Protein AF-A0A2T5HZ32-F1 (afdb_monomer_lite)

Structure (mmCIF, N/CA/C/O backbone):
data_AF-A0A2T5HZ32-F1
#
_entry.id   AF-A0A2T5HZ32-F1
#
loop_
_atom_site.group_PDB
_atom_site.id
_atom_site.type_symbol
_atom_site.label_atom_id
_atom_site.label_alt_id
_atom_site.label_comp_id
_atom_site.label_asym_id
_atom_site.label_entity_id
_atom_site.label_seq_id
_atom_site.pdbx_PDB_ins_code
_atom_site.Cartn_x
_atom_site.Cartn_y
_atom_site.Cartn_z
_atom_site.occupancy
_atom_site.B_iso_or_equiv
_atom_site.auth_seq_id
_atom_site.auth_comp_id
_atom_site.auth_asym_id
_atom_site.auth_atom_id
_atom_site.pdbx_PDB_model_num
ATOM 1 N N . MET A 1 1 ? 29.922 -29.332 -27.534 1.00 44.50 1 MET A N 1
ATOM 2 C CA . MET A 1 1 ? 30.339 -27.928 -27.744 1.00 44.50 1 MET A CA 1
ATOM 3 C C . MET A 1 1 ? 29.085 -27.109 -28.000 1.00 44.50 1 MET A C 1
ATOM 5 O O . MET A 1 1 ? 28.614 -27.075 -29.126 1.00 44.50 1 MET A O 1
ATOM 9 N N . SER A 1 2 ? 28.480 -26.547 -26.949 1.00 48.94 2 SER A N 1
ATOM 10 C CA . SER A 1 2 ? 27.331 -25.649 -27.115 1.00 48.94 2 SER A CA 1
ATOM 11 C C . SER A 1 2 ? 27.861 -24.354 -27.716 1.00 48.94 2 SER A C 1
ATOM 13 O O . SER A 1 2 ? 28.676 -23.680 -27.082 1.00 48.94 2 SER A O 1
ATOM 15 N N . SER A 1 3 ? 27.481 -24.049 -28.958 1.00 50.97 3 SER A N 1
ATOM 16 C CA . SER A 1 3 ? 27.836 -22.780 -29.589 1.00 50.97 3 SER A CA 1
ATOM 17 C C . SER A 1 3 ? 27.349 -21.634 -28.695 1.00 50.97 3 SER A C 1
ATOM 19 O O . SER A 1 3 ? 26.346 -21.766 -27.988 1.00 50.97 3 SER A O 1
ATOM 21 N N . LYS A 1 4 ? 28.090 -20.519 -28.672 1.00 57.81 4 LYS A N 1
ATOM 22 C CA . LYS A 1 4 ? 27.622 -19.246 -28.107 1.00 57.81 4 LYS A CA 1
ATOM 23 C C . LYS A 1 4 ? 26.400 -18.815 -28.925 1.00 57.81 4 LYS A C 1
ATOM 25 O O . LYS A 1 4 ? 26.544 -18.062 -29.880 1.00 57.81 4 LYS A O 1
ATOM 30 N N . ALA A 1 5 ? 25.238 -19.371 -28.602 1.00 58.28 5 ALA A N 1
ATOM 31 C CA . ALA A 1 5 ? 23.965 -19.013 -29.193 1.00 58.28 5 ALA A CA 1
ATOM 32 C C . ALA A 1 5 ? 23.774 -17.498 -29.069 1.00 58.28 5 ALA A C 1
ATOM 34 O O . ALA A 1 5 ? 24.130 -16.914 -28.039 1.00 58.28 5 ALA A O 1
ATOM 35 N N . ASP A 1 6 ? 23.269 -16.892 -30.143 1.00 64.19 6 ASP A N 1
ATOM 36 C CA . ASP A 1 6 ? 22.935 -15.478 -30.281 1.00 64.19 6 ASP A CA 1
ATOM 37 C C . ASP A 1 6 ? 22.463 -14.859 -28.965 1.00 64.19 6 ASP A C 1
ATOM 39 O O . ASP A 1 6 ? 21.340 -15.070 -28.501 1.00 64.19 6 ASP A O 1
ATOM 43 N N . ARG A 1 7 ? 23.339 -14.071 -28.338 1.00 69.75 7 ARG A N 1
ATOM 44 C CA . ARG A 1 7 ? 22.976 -13.304 -27.151 1.00 69.75 7 ARG A CA 1
ATOM 45 C C . ARG A 1 7 ? 22.167 -12.101 -27.629 1.00 69.75 7 ARG A C 1
ATOM 47 O O . ARG A 1 7 ? 22.730 -11.037 -27.883 1.00 69.75 7 ARG A O 1
ATOM 54 N N . LYS A 1 8 ? 20.855 -12.293 -27.797 1.00 79.12 8 LYS A N 1
ATOM 55 C CA . LYS A 1 8 ? 19.909 -11.227 -28.147 1.00 79.12 8 LYS A CA 1
ATOM 56 C C . LYS A 1 8 ? 20.102 -10.059 -27.173 1.00 79.12 8 LYS A C 1
ATOM 58 O O . LYS A 1 8 ? 20.004 -10.242 -25.960 1.00 79.12 8 LYS A O 1
ATOM 63 N N . ARG A 1 9 ? 20.415 -8.867 -27.694 1.00 83.25 9 ARG A N 1
ATOM 64 C CA . ARG A 1 9 ? 20.428 -7.636 -26.891 1.00 83.25 9 ARG A CA 1
ATOM 65 C C . ARG A 1 9 ? 18.979 -7.258 -26.616 1.00 83.25 9 ARG A C 1
ATOM 67 O O . ARG A 1 9 ? 18.264 -6.904 -27.545 1.00 83.25 9 ARG A O 1
ATOM 74 N N . ILE A 1 10 ? 18.568 -7.390 -25.364 1.00 86.69 10 ILE A N 1
ATOM 75 C CA . ILE A 1 10 ? 17.258 -6.955 -24.881 1.00 86.69 10 ILE A CA 1
ATOM 76 C C . ILE A 1 10 ? 17.394 -5.475 -24.504 1.00 86.69 10 ILE A C 1
ATOM 78 O O . ILE A 1 10 ? 18.400 -5.086 -23.903 1.00 86.69 10 ILE A O 1
ATOM 82 N N . SER A 1 11 ? 16.443 -4.643 -24.921 1.00 91.69 11 SER A N 1
ATOM 83 C CA . SER A 1 11 ? 16.376 -3.244 -24.486 1.00 91.69 11 SER A CA 1
ATOM 84 C C . SER A 1 11 ? 15.893 -3.138 -23.033 1.00 91.6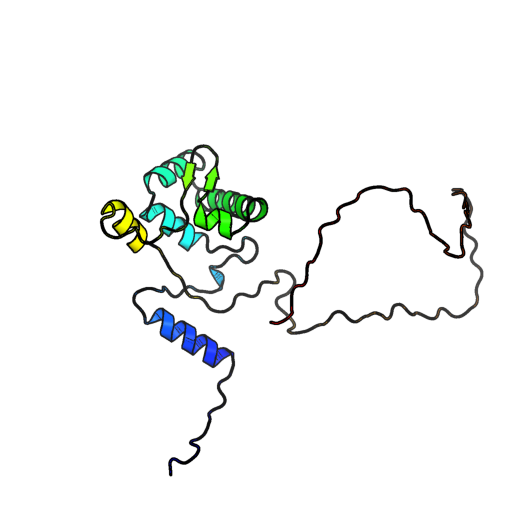9 11 SER A C 1
ATOM 86 O O . SER A 1 11 ? 15.238 -4.046 -22.534 1.00 91.69 11 SER A O 1
ATOM 88 N N . GLU A 1 12 ? 16.189 -2.029 -22.346 1.00 89.94 12 GLU A N 1
ATOM 89 C CA . GLU A 1 12 ? 15.725 -1.821 -20.960 1.00 89.94 12 GLU A CA 1
ATOM 90 C C . GLU A 1 12 ? 14.196 -1.920 -20.852 1.00 89.94 12 GLU A C 1
ATOM 92 O O . GLU A 1 12 ? 13.686 -2.544 -19.932 1.00 89.94 12 GLU A O 1
ATOM 97 N N . ALA A 1 13 ? 13.477 -1.381 -21.843 1.00 88.69 13 ALA A N 1
ATOM 98 C CA . ALA A 1 13 ? 12.019 -1.437 -21.893 1.00 88.69 13 ALA A CA 1
ATOM 99 C C . ALA A 1 13 ? 11.501 -2.877 -22.035 1.00 88.69 13 ALA A C 1
ATOM 101 O O . ALA A 1 13 ? 10.650 -3.303 -21.267 1.00 88.69 13 ALA A O 1
ATOM 102 N N . GLU A 1 14 ? 12.064 -3.667 -22.956 1.00 90.50 14 GLU A N 1
ATOM 103 C CA . GLU A 1 14 ? 11.677 -5.080 -23.102 1.00 90.50 14 GLU A CA 1
ATOM 104 C C . GLU A 1 14 ? 12.031 -5.910 -21.859 1.00 90.50 14 GLU A C 1
ATOM 106 O O . GLU A 1 14 ? 11.345 -6.882 -21.538 1.00 90.50 14 GLU A O 1
ATOM 111 N N . PHE A 1 15 ? 13.119 -5.558 -21.169 1.00 90.88 15 PHE A N 1
ATOM 112 C CA . PHE A 1 15 ? 13.491 -6.196 -19.913 1.00 90.88 15 PHE A CA 1
ATOM 113 C C . PHE A 1 15 ? 12.481 -5.866 -18.808 1.00 90.88 15 PHE A C 1
ATOM 115 O O . PHE A 1 15 ? 12.005 -6.777 -18.130 1.00 90.88 15 PHE A O 1
ATOM 122 N N . GLU A 1 16 ? 12.121 -4.592 -18.662 1.00 92.50 16 GLU A N 1
ATOM 123 C CA . GLU A 1 16 ? 11.115 -4.122 -17.712 1.00 92.50 16 GLU A CA 1
ATOM 124 C C . GLU A 1 16 ? 9.755 -4.785 -17.959 1.00 92.50 16 GLU A C 1
ATOM 126 O O . GLU A 1 16 ? 9.186 -5.370 -17.036 1.00 92.50 16 GLU A O 1
ATOM 131 N N . ASP A 1 17 ? 9.291 -4.800 -19.211 1.00 91.62 17 ASP A N 1
ATOM 132 C CA . ASP A 1 17 ? 8.049 -5.464 -19.614 1.00 91.62 17 ASP A CA 1
ATOM 133 C C . ASP A 1 17 ? 8.074 -6.955 -19.256 1.00 91.62 17 ASP A C 1
ATOM 135 O O . ASP A 1 17 ? 7.101 -7.494 -18.723 1.00 91.62 17 ASP A O 1
ATOM 139 N N . GLY A 1 18 ? 9.207 -7.627 -19.489 1.00 92.75 18 GLY A N 1
ATOM 140 C CA . GLY A 1 18 ? 9.401 -9.027 -19.121 1.00 92.75 18 GLY A CA 1
ATOM 141 C C . GLY A 1 18 ? 9.300 -9.270 -17.612 1.00 92.75 18 GLY A C 1
ATOM 142 O O . GLY A 1 18 ? 8.673 -10.242 -17.186 1.00 92.75 18 GLY A O 1
ATOM 143 N N . VAL A 1 19 ? 9.873 -8.383 -16.792 1.00 92.88 19 VAL A N 1
ATOM 144 C CA . VAL A 1 19 ? 9.802 -8.468 -15.324 1.00 92.88 19 VAL A CA 1
ATOM 145 C C . VAL A 1 19 ? 8.385 -8.193 -14.825 1.00 92.88 19 VAL A C 1
ATOM 147 O O . VAL A 1 19 ? 7.869 -8.958 -14.007 1.00 92.88 19 VAL A O 1
ATOM 150 N N . VAL A 1 20 ? 7.734 -7.140 -15.326 1.00 93.62 20 VAL A N 1
ATOM 151 C CA . VAL A 1 20 ? 6.354 -6.796 -14.957 1.00 93.62 20 VAL A CA 1
ATOM 152 C C . VAL A 1 20 ? 5.411 -7.940 -15.323 1.00 93.62 20 VAL A C 1
ATOM 154 O O . VAL A 1 20 ? 4.623 -8.362 -14.478 1.00 93.62 20 VAL A O 1
ATOM 157 N N . ALA A 1 21 ? 5.535 -8.502 -16.529 1.00 92.88 21 ALA A N 1
ATOM 158 C CA . ALA A 1 21 ? 4.731 -9.638 -16.971 1.00 92.88 21 ALA A CA 1
ATOM 159 C C . ALA A 1 21 ? 4.971 -10.891 -16.114 1.00 92.88 21 ALA A C 1
ATOM 161 O O . ALA A 1 21 ? 4.016 -11.559 -15.716 1.00 92.88 21 ALA A O 1
ATOM 162 N N . ALA A 1 22 ? 6.229 -11.198 -15.777 1.00 93.69 22 ALA A N 1
ATOM 163 C CA . ALA A 1 22 ? 6.559 -12.340 -14.927 1.00 93.69 22 ALA A CA 1
ATOM 164 C C . ALA A 1 22 ? 5.974 -12.203 -13.509 1.00 93.69 22 ALA A C 1
ATOM 166 O O . ALA A 1 22 ? 5.437 -13.170 -12.968 1.00 93.69 22 ALA A O 1
ATOM 167 N N . LEU A 1 23 ? 6.038 -11.006 -12.914 1.00 94.62 23 LEU A N 1
ATOM 168 C CA . LEU A 1 23 ? 5.466 -10.742 -11.591 1.00 94.62 23 LEU A CA 1
ATOM 169 C C . LEU A 1 23 ? 3.935 -10.757 -11.622 1.00 94.62 23 LEU A C 1
ATOM 171 O O . LEU A 1 23 ? 3.320 -11.393 -10.765 1.00 94.62 23 LEU A O 1
ATOM 175 N N . ALA A 1 24 ? 3.323 -10.124 -12.623 1.00 93.31 24 ALA A N 1
ATOM 176 C CA . ALA A 1 24 ? 1.873 -10.091 -12.807 1.00 93.31 24 ALA A CA 1
ATOM 177 C C . ALA A 1 24 ? 1.265 -11.476 -13.095 1.00 93.31 24 ALA A C 1
ATOM 179 O O . ALA A 1 24 ? 0.100 -11.708 -12.786 1.00 93.31 24 ALA A O 1
ATOM 180 N N . GLY A 1 25 ? 2.047 -12.409 -13.650 1.00 92.75 25 GLY A N 1
ATOM 181 C CA . GLY A 1 25 ? 1.636 -13.803 -13.830 1.00 92.75 25 GLY A CA 1
ATOM 182 C C . GLY A 1 25 ? 1.577 -14.617 -12.530 1.00 92.75 25 GLY A C 1
ATOM 183 O O . GLY A 1 25 ? 1.037 -15.722 -12.522 1.00 92.75 25 GLY A O 1
ATOM 184 N N . SER A 1 26 ? 2.125 -14.100 -11.427 1.00 92.69 26 SER A N 1
ATOM 185 C CA . SER A 1 26 ? 2.058 -14.751 -10.117 1.00 92.69 26 SER A CA 1
ATOM 186 C C . SER A 1 26 ? 0.761 -14.389 -9.371 1.00 92.69 26 SER A C 1
ATOM 188 O O . SER A 1 26 ? 0.228 -13.297 -9.555 1.00 92.69 26 SER A O 1
ATOM 190 N N . PRO A 1 27 ? 0.265 -15.239 -8.454 1.00 90.00 27 PRO A N 1
ATOM 191 C CA . PRO A 1 27 ? -0.953 -14.948 -7.690 1.00 90.00 27 PRO A CA 1
ATOM 192 C C . PRO A 1 27 ? -0.783 -13.831 -6.642 1.00 90.00 27 PRO A C 1
ATOM 194 O O . PRO A 1 27 ? -1.759 -13.436 -6.007 1.00 90.00 27 PRO A O 1
ATOM 197 N N . PHE A 1 28 ? 0.443 -13.344 -6.420 1.00 87.88 28 PHE A N 1
ATOM 198 C CA . PHE A 1 28 ? 0.762 -12.412 -5.336 1.00 87.88 28 PHE A CA 1
ATOM 199 C C . PHE A 1 28 ? 0.745 -10.943 -5.762 1.00 87.88 28 PHE A C 1
ATOM 201 O O . PHE A 1 28 ? 0.410 -10.083 -4.945 1.00 87.88 28 PHE A O 1
ATOM 208 N N . TYR A 1 29 ? 1.108 -10.645 -7.012 1.00 93.25 29 TYR A N 1
ATOM 209 C CA . TYR A 1 29 ? 1.237 -9.275 -7.506 1.00 93.25 29 TYR A CA 1
ATOM 210 C C . TYR A 1 29 ? 0.086 -8.912 -8.434 1.00 93.25 29 TYR A C 1
ATOM 212 O O . TYR A 1 29 ? -0.317 -9.686 -9.296 1.00 93.25 29 TYR A O 1
ATOM 220 N N . ARG A 1 30 ? -0.417 -7.687 -8.292 1.00 91.69 30 ARG A N 1
ATOM 221 C CA . ARG A 1 30 ? -1.384 -7.099 -9.220 1.00 91.69 30 ARG A CA 1
ATOM 222 C C . ARG A 1 30 ? -0.704 -6.076 -10.101 1.00 91.69 30 ARG A C 1
ATOM 224 O O . ARG A 1 30 ? -0.066 -5.159 -9.591 1.00 91.69 30 ARG A O 1
ATOM 231 N N . GLN A 1 31 ? -0.883 -6.199 -11.408 1.00 93.19 31 GLN A N 1
ATOM 232 C CA . GLN A 1 31 ? -0.416 -5.172 -12.324 1.00 93.19 31 GLN A CA 1
ATOM 233 C C . GLN A 1 31 ? -1.254 -3.901 -12.159 1.00 93.19 31 GLN A C 1
ATOM 235 O O . GLN A 1 31 ? -2.487 -3.948 -12.116 1.00 93.19 31 GLN A O 1
ATOM 240 N N . ARG A 1 32 ? -0.576 -2.762 -12.054 1.00 92.69 32 ARG A N 1
ATOM 241 C CA . ARG A 1 32 ? -1.170 -1.433 -11.958 1.00 92.69 32 ARG A CA 1
ATOM 242 C C . ARG A 1 32 ? -0.586 -0.527 -13.044 1.00 92.69 32 ARG A C 1
ATOM 244 O O . ARG A 1 32 ? 0.598 -0.655 -13.359 1.00 92.69 32 ARG A O 1
ATOM 251 N N . PRO A 1 33 ? -1.401 0.374 -13.615 1.00 90.81 33 PRO A N 1
ATOM 252 C CA . PRO A 1 33 ? -0.910 1.396 -14.531 1.00 90.81 33 PRO A CA 1
ATOM 253 C C . PRO A 1 33 ? -0.017 2.392 -13.773 1.00 90.81 33 PRO A C 1
ATOM 255 O O . PRO A 1 33 ? -0.296 2.709 -12.614 1.00 90.81 33 PRO A O 1
ATOM 258 N N . ALA A 1 34 ? 1.049 2.884 -14.406 1.00 88.56 34 ALA A N 1
ATOM 259 C CA . ALA A 1 34 ? 1.992 3.820 -13.782 1.00 88.56 34 ALA A CA 1
ATOM 260 C C . ALA A 1 34 ? 1.326 5.148 -13.381 1.00 88.56 34 ALA A C 1
ATOM 262 O O . ALA A 1 34 ? 1.728 5.784 -12.411 1.00 88.56 34 ALA A O 1
ATOM 263 N N . GLU A 1 35 ? 0.264 5.537 -14.085 1.00 88.25 35 GLU A N 1
ATOM 264 C CA . GLU A 1 35 ? -0.526 6.745 -13.847 1.00 88.25 35 GLU A CA 1
ATOM 265 C C . GLU A 1 35 ? -1.319 6.689 -12.535 1.00 88.25 35 GLU A C 1
ATOM 267 O O . GLU A 1 35 ? -1.737 7.724 -12.021 1.00 88.25 35 GLU A O 1
ATOM 272 N N . ALA A 1 36 ? -1.540 5.492 -11.982 1.00 88.75 36 ALA A N 1
ATOM 273 C CA . ALA A 1 36 ? -2.202 5.343 -10.691 1.00 88.75 36 ALA A CA 1
ATOM 274 C C . ALA A 1 36 ? -1.314 5.752 -9.506 1.00 88.75 36 ALA A C 1
ATOM 276 O O . ALA A 1 36 ? -1.821 5.958 -8.400 1.00 88.75 36 ALA A O 1
ATOM 277 N N . PHE A 1 37 ? -0.001 5.850 -9.717 1.00 89.94 37 PHE A N 1
ATOM 278 C CA . PHE A 1 37 ? 0.934 6.287 -8.697 1.00 89.94 37 PHE A CA 1
ATOM 279 C C . PHE A 1 37 ? 1.069 7.808 -8.719 1.00 89.94 37 PHE A C 1
ATOM 281 O O . PHE A 1 37 ? 1.549 8.397 -9.689 1.00 89.94 37 PHE A O 1
ATOM 288 N N . ASP A 1 38 ? 0.696 8.455 -7.619 1.00 89.00 38 ASP A N 1
ATOM 289 C CA . ASP A 1 38 ? 0.915 9.887 -7.473 1.00 89.00 38 ASP A CA 1
ATOM 290 C C . ASP A 1 38 ? 2.377 10.136 -7.081 1.00 89.00 38 ASP A C 1
ATOM 292 O O . ASP A 1 38 ? 2.772 9.913 -5.936 1.00 89.00 38 ASP A O 1
ATOM 296 N N . ALA A 1 39 ? 3.189 10.617 -8.025 1.00 85.69 39 ALA A N 1
ATOM 297 C CA . ALA A 1 39 ? 4.598 10.930 -7.792 1.00 85.69 39 ALA A CA 1
ATOM 298 C C . ALA A 1 39 ? 4.821 12.089 -6.799 1.00 85.69 39 ALA A C 1
ATOM 300 O O . ALA A 1 39 ? 5.889 12.176 -6.197 1.00 85.69 39 ALA A O 1
ATOM 301 N N . THR A 1 40 ? 3.831 12.967 -6.609 1.00 84.94 40 THR A N 1
ATOM 302 C CA . THR A 1 40 ? 3.909 14.096 -5.668 1.00 84.94 40 THR A CA 1
ATOM 303 C C . THR A 1 40 ? 3.737 13.610 -4.234 1.00 84.94 40 THR A C 1
ATOM 305 O O . THR A 1 40 ? 4.448 14.054 -3.333 1.00 84.94 40 THR A O 1
ATOM 308 N N . LEU A 1 41 ? 2.801 12.682 -4.021 1.00 83.88 41 LEU A N 1
ATOM 309 C CA . LEU A 1 41 ? 2.527 12.086 -2.711 1.00 83.88 41 LEU A CA 1
ATOM 310 C C . LEU A 1 41 ? 3.387 10.844 -2.433 1.00 83.88 41 LEU A C 1
ATOM 312 O O . LEU A 1 41 ? 3.566 10.470 -1.275 1.00 83.88 41 LEU A O 1
ATOM 316 N N . GLY A 1 42 ? 3.931 10.225 -3.481 1.00 86.44 42 GLY A N 1
ATOM 317 C CA . GLY A 1 42 ? 4.718 8.996 -3.426 1.00 86.44 42 GLY A CA 1
ATOM 318 C C . GLY A 1 42 ? 3.885 7.748 -3.123 1.00 86.44 42 GLY A C 1
ATOM 319 O O . GLY A 1 42 ? 4.406 6.816 -2.510 1.00 86.44 42 GLY A O 1
ATOM 320 N N . LEU A 1 43 ? 2.594 7.738 -3.478 1.00 89.06 43 LEU A N 1
ATOM 321 C CA . LEU A 1 43 ? 1.634 6.708 -3.065 1.00 89.06 43 LEU A CA 1
ATOM 322 C C . LEU A 1 43 ? 0.608 6.392 -4.166 1.00 89.06 43 LEU A C 1
ATOM 324 O O . LEU A 1 43 ? 0.106 7.293 -4.835 1.00 89.06 43 LEU A O 1
ATOM 328 N N . ASP A 1 44 ? 0.212 5.120 -4.278 1.00 92.38 44 ASP A N 1
ATOM 329 C CA . ASP A 1 44 ? -1.031 4.719 -4.956 1.00 92.38 44 ASP A CA 1
ATOM 330 C C . ASP A 1 44 ? -2.176 4.760 -3.930 1.00 92.38 44 ASP A C 1
ATOM 332 O O . ASP A 1 44 ? -2.336 3.869 -3.084 1.00 92.38 44 ASP A O 1
ATOM 336 N N . ILE A 1 45 ? -2.950 5.846 -3.967 1.00 92.38 45 ILE A N 1
ATOM 337 C CA . ILE A 1 45 ? -4.020 6.119 -2.996 1.00 92.38 45 ILE A CA 1
ATOM 338 C C . ILE A 1 45 ? -5.136 5.080 -3.115 1.00 92.38 45 ILE A C 1
ATOM 340 O O . ILE A 1 45 ? -5.680 4.643 -2.100 1.00 92.38 45 ILE A O 1
ATOM 344 N N . ALA A 1 46 ? -5.469 4.667 -4.339 1.00 92.69 46 ALA A N 1
ATOM 345 C CA . ALA A 1 46 ? -6.553 3.727 -4.585 1.00 92.69 46 ALA A CA 1
ATOM 346 C C . ALA A 1 46 ? -6.209 2.341 -4.026 1.00 92.69 46 ALA A C 1
ATOM 348 O O . ALA A 1 46 ? -7.028 1.736 -3.329 1.00 92.69 46 ALA A O 1
ATOM 349 N N . GLU A 1 47 ? -4.982 1.860 -4.256 1.00 92.94 47 GLU A N 1
ATOM 350 C CA . GLU A 1 47 ? -4.545 0.571 -3.718 1.00 92.94 47 GLU A CA 1
ATOM 351 C C . GLU A 1 47 ? -4.440 0.582 -2.190 1.00 92.94 47 GLU A C 1
ATOM 353 O O . GLU A 1 47 ? -4.883 -0.367 -1.531 1.00 92.94 47 GLU A O 1
ATOM 358 N N . THR A 1 48 ? -3.926 1.680 -1.629 1.00 93.25 48 THR A N 1
ATOM 359 C CA . THR A 1 48 ? -3.806 1.870 -0.178 1.00 93.25 48 THR A CA 1
ATOM 360 C C . THR A 1 48 ? -5.182 1.922 0.490 1.00 93.25 48 THR A C 1
ATOM 362 O O . THR A 1 48 ? -5.420 1.240 1.488 1.00 93.25 48 THR A O 1
ATOM 365 N N . ALA A 1 49 ? -6.127 2.674 -0.080 1.00 93.94 49 ALA A N 1
ATOM 366 C CA . ALA A 1 49 ? -7.489 2.771 0.437 1.00 93.94 49 ALA A CA 1
ATOM 367 C C . ALA A 1 49 ? -8.210 1.417 0.396 1.00 93.94 49 ALA A C 1
ATOM 369 O O . ALA A 1 49 ? -8.808 1.010 1.390 1.00 93.94 49 ALA A O 1
ATOM 370 N N . ALA A 1 50 ? -8.110 0.681 -0.713 1.00 94.00 50 ALA A N 1
ATOM 371 C CA . ALA A 1 50 ? -8.727 -0.638 -0.834 1.00 94.00 50 ALA A CA 1
ATOM 372 C C . ALA A 1 50 ? -8.102 -1.676 0.121 1.00 94.00 50 ALA A C 1
ATOM 374 O O . ALA A 1 50 ? -8.821 -2.520 0.664 1.00 94.00 50 ALA A O 1
ATOM 375 N N . PHE A 1 51 ? -6.796 -1.591 0.408 1.00 94.94 51 PHE A N 1
ATOM 376 C CA . PHE A 1 51 ? -6.168 -2.400 1.459 1.00 94.94 51 PHE A CA 1
ATOM 377 C C . PHE A 1 51 ? -6.757 -2.099 2.844 1.00 94.94 51 PHE A C 1
ATOM 379 O O . PHE A 1 51 ? -7.136 -3.022 3.570 1.00 94.94 51 PHE A O 1
ATOM 386 N N . ILE A 1 52 ? -6.885 -0.818 3.201 1.00 94.75 52 ILE A N 1
ATOM 387 C CA . ILE A 1 52 ? -7.428 -0.401 4.501 1.00 94.75 52 ILE A CA 1
ATOM 388 C C . ILE A 1 52 ? -8.902 -0.797 4.636 1.00 94.75 52 ILE A C 1
ATOM 390 O O . ILE A 1 52 ? -9.299 -1.303 5.681 1.00 94.75 52 ILE A O 1
ATOM 394 N N . GLN A 1 53 ? -9.709 -0.633 3.587 1.00 93.81 53 GLN A N 1
ATOM 395 C CA . GLN A 1 53 ? -11.116 -1.048 3.595 1.00 93.81 53 GLN A CA 1
ATOM 396 C C . GLN A 1 53 ? -11.270 -2.555 3.820 1.00 93.81 53 GLN A C 1
ATOM 398 O O . GLN A 1 53 ? -12.134 -2.978 4.585 1.00 93.81 53 GLN A O 1
ATOM 403 N N . THR A 1 54 ? -10.405 -3.357 3.194 1.00 93.69 54 THR A N 1
ATOM 404 C CA . THR A 1 54 ? -10.446 -4.822 3.303 1.00 93.69 54 THR A CA 1
ATOM 405 C C . THR A 1 54 ? -9.979 -5.303 4.676 1.00 93.69 54 THR A C 1
ATOM 407 O O . THR A 1 54 ? -10.598 -6.177 5.277 1.00 93.69 54 THR A O 1
ATOM 410 N N . THR A 1 55 ? -8.887 -4.738 5.195 1.00 94.00 55 THR A N 1
ATOM 411 C CA . THR A 1 55 ? -8.259 -5.222 6.436 1.00 94.00 55 THR A CA 1
ATOM 412 C C . THR A 1 55 ? -8.814 -4.578 7.702 1.00 94.00 55 THR A C 1
ATOM 414 O O . THR A 1 55 ? -8.829 -5.205 8.763 1.00 94.00 55 THR A O 1
ATOM 417 N N . GLN A 1 56 ? -9.243 -3.318 7.619 1.00 94.75 56 GLN A N 1
ATOM 418 C CA . GLN A 1 56 ? -9.556 -2.452 8.758 1.00 94.75 56 GLN A CA 1
ATOM 419 C C . GLN A 1 56 ? -10.863 -1.659 8.536 1.00 94.75 56 GLN A C 1
ATOM 421 O O . GLN A 1 56 ? -10.888 -0.434 8.705 1.00 94.75 56 GLN A O 1
ATOM 426 N N . PRO A 1 57 ? -11.996 -2.324 8.226 1.00 94.69 57 PRO A N 1
ATOM 427 C CA . PRO A 1 57 ? -13.252 -1.644 7.885 1.00 94.69 57 PRO A CA 1
ATOM 428 C C . PRO A 1 57 ? -13.792 -0.762 9.022 1.00 94.69 57 PRO A C 1
ATOM 430 O O . PRO A 1 57 ? -14.409 0.272 8.776 1.00 94.69 57 PRO A O 1
ATOM 433 N N . LYS A 1 58 ? -13.529 -1.134 10.283 1.00 94.81 58 LYS A N 1
ATOM 434 C CA . LYS A 1 58 ? -13.936 -0.352 11.464 1.00 94.81 58 LYS A CA 1
ATOM 435 C C . LYS A 1 58 ? -13.246 1.011 11.524 1.00 94.81 58 LYS A C 1
ATOM 437 O O . LYS A 1 58 ? -13.885 2.004 11.858 1.00 94.81 58 LYS A O 1
ATOM 442 N N . GLU A 1 59 ? -11.955 1.054 11.208 1.00 94.81 59 GLU A N 1
ATOM 443 C CA . GLU A 1 59 ? -11.174 2.293 11.212 1.00 94.81 59 GLU A CA 1
ATOM 444 C C . GLU A 1 59 ? -11.488 3.133 9.971 1.00 94.81 59 GLU A C 1
ATOM 446 O O . GLU A 1 59 ? -11.653 4.347 10.083 1.00 94.81 59 GLU A O 1
ATOM 451 N N . TRP A 1 60 ? -11.709 2.490 8.817 1.00 94.94 60 TRP A N 1
ATOM 452 C CA . TRP A 1 60 ? -12.214 3.171 7.622 1.00 94.94 60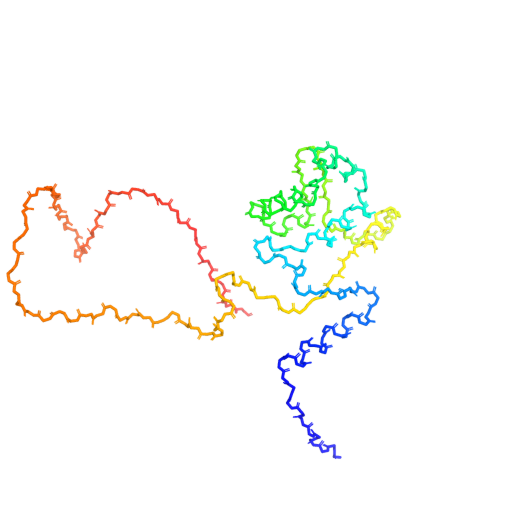 TRP A CA 1
ATOM 453 C C . TRP A 1 60 ? -13.559 3.864 7.877 1.00 94.94 60 TRP A C 1
ATOM 455 O O . TRP A 1 60 ? -13.733 5.027 7.530 1.00 94.94 60 TRP A O 1
ATOM 465 N N . ALA A 1 61 ? -14.491 3.207 8.574 1.00 94.69 61 ALA A N 1
ATOM 466 C CA . ALA A 1 61 ? -15.774 3.813 8.923 1.00 94.69 61 ALA A CA 1
ATOM 467 C C . ALA A 1 61 ? -15.631 5.056 9.822 1.00 94.69 61 ALA A C 1
ATOM 469 O O . ALA A 1 61 ? -16.441 5.978 9.728 1.00 94.69 61 ALA A O 1
ATOM 470 N N . LYS A 1 62 ? -14.611 5.115 10.692 1.00 94.94 62 LYS A N 1
ATOM 471 C CA . LYS A 1 62 ? -14.305 6.331 11.468 1.00 94.94 62 LYS A CA 1
ATOM 472 C C . LYS A 1 62 ? -13.780 7.444 10.563 1.00 94.94 62 LYS A C 1
ATOM 474 O O . LYS A 1 62 ? -14.202 8.585 10.724 1.00 94.94 62 LYS A O 1
ATOM 479 N N . LEU A 1 63 ? -12.916 7.107 9.604 1.00 93.69 63 LEU A N 1
ATOM 480 C CA . LEU A 1 63 ? -12.410 8.055 8.613 1.00 93.69 63 LEU A CA 1
ATOM 481 C C . LEU A 1 63 ? -13.552 8.645 7.773 1.00 93.69 63 LEU A C 1
ATOM 483 O O . LEU A 1 63 ? -13.662 9.865 7.691 1.00 93.69 63 LEU A O 1
ATOM 487 N N . SER A 1 64 ? -14.451 7.803 7.252 1.00 93.12 64 SER A N 1
ATOM 488 C CA . SER A 1 64 ? -15.650 8.232 6.512 1.00 93.12 64 SER A CA 1
ATOM 489 C C . SER A 1 64 ? -16.567 9.142 7.321 1.00 93.12 64 SER A C 1
ATOM 491 O O . SER A 1 64 ? -17.148 10.076 6.777 1.00 93.12 64 SER A O 1
ATOM 493 N N . LYS A 1 65 ? -16.684 8.918 8.635 1.00 93.94 65 LYS A N 1
ATOM 494 C CA . LYS A 1 65 ? -17.464 9.803 9.515 1.00 93.94 65 LYS A CA 1
ATOM 495 C C . LYS A 1 65 ? -16.825 11.180 9.696 1.00 93.94 65 LYS A C 1
ATOM 497 O O . LYS A 1 65 ? -17.551 12.151 9.871 1.00 93.94 65 LYS A O 1
ATOM 502 N N . GLN A 1 66 ? -15.495 11.261 9.697 1.00 92.25 66 GLN A N 1
ATOM 503 C CA . GLN A 1 66 ? -14.771 12.528 9.842 1.00 92.25 66 GLN A CA 1
ATOM 504 C C . GLN A 1 66 ? -14.695 13.309 8.525 1.00 92.25 66 GLN A C 1
ATOM 506 O O . GLN A 1 66 ? -14.747 14.536 8.545 1.00 92.25 66 GLN A O 1
ATOM 511 N N . PHE A 1 67 ? -14.584 12.608 7.394 1.00 90.88 67 PHE A N 1
ATOM 512 C CA . PHE A 1 67 ? -14.398 13.194 6.065 1.00 90.88 67 PHE A CA 1
ATOM 513 C C . PHE A 1 67 ? -15.405 12.616 5.059 1.00 90.88 67 PHE A C 1
ATOM 515 O O . PHE A 1 67 ? -15.023 11.815 4.203 1.00 90.88 67 PHE A O 1
ATOM 522 N N . PRO A 1 68 ? -16.691 12.999 5.134 1.00 89.19 68 PRO A N 1
ATOM 523 C CA . PRO A 1 68 ? -17.689 12.500 4.195 1.00 89.19 68 PRO A CA 1
ATOM 524 C C . PRO A 1 68 ? -17.336 12.921 2.759 1.00 89.19 68 PRO A C 1
ATOM 526 O O . PRO A 1 68 ? -17.077 14.097 2.508 1.00 89.19 68 PRO A O 1
ATOM 529 N N . ALA A 1 69 ? -17.331 11.961 1.828 1.00 88.19 69 ALA A N 1
ATOM 530 C CA . ALA A 1 69 ? -17.013 12.146 0.403 1.00 88.19 69 ALA A CA 1
ATOM 531 C C . ALA A 1 69 ? -15.571 12.609 0.088 1.00 88.19 69 ALA A C 1
ATOM 533 O O . ALA A 1 69 ? -15.280 13.006 -1.041 1.00 88.19 69 ALA A O 1
ATOM 534 N N . GLY A 1 70 ? -14.662 12.551 1.066 1.00 91.75 70 GLY A N 1
ATOM 535 C CA . GLY A 1 70 ? -13.275 13.008 0.939 1.00 91.75 70 GLY A CA 1
ATOM 536 C C . GLY A 1 70 ? -12.249 12.076 1.583 1.00 91.75 70 GLY A C 1
ATOM 537 O O . GLY A 1 70 ? -11.117 12.491 1.829 1.00 91.75 70 GLY A O 1
ATOM 538 N N . GLU A 1 71 ? -12.615 10.827 1.875 1.00 92.12 71 GLU A N 1
ATOM 539 C CA . GLU A 1 71 ? -11.811 9.915 2.694 1.00 92.12 71 GLU A CA 1
ATOM 540 C C . GLU A 1 71 ? -10.441 9.621 2.095 1.00 92.12 71 GLU A C 1
ATOM 542 O O . GLU A 1 71 ? -9.434 9.640 2.800 1.00 92.12 71 GLU A O 1
ATOM 547 N N . GLN A 1 72 ? -10.393 9.363 0.787 1.00 92.56 72 GLN A N 1
ATOM 548 C CA . GLN A 1 72 ? -9.148 9.039 0.092 1.00 92.56 72 GLN A CA 1
ATOM 549 C C . GLN A 1 72 ? -8.192 10.234 0.059 1.00 92.56 72 GLN A C 1
ATOM 551 O O . GLN A 1 72 ? -7.002 10.069 0.322 1.00 92.56 72 GLN A O 1
ATOM 556 N N . ALA A 1 73 ? -8.708 11.440 -0.195 1.00 92.44 73 ALA A N 1
ATOM 557 C CA . ALA A 1 73 ? -7.909 12.662 -0.196 1.00 92.44 73 ALA A CA 1
ATOM 558 C C . ALA A 1 73 ? -7.380 12.988 1.211 1.00 92.44 73 ALA A C 1
ATOM 560 O O . ALA A 1 73 ? -6.201 13.307 1.375 1.00 92.44 73 ALA A O 1
ATOM 561 N N . ALA A 1 74 ? -8.224 12.844 2.238 1.00 92.38 74 ALA A N 1
ATOM 562 C CA . ALA A 1 74 ? -7.827 13.038 3.628 1.00 92.38 74 ALA A CA 1
ATOM 563 C C . ALA A 1 74 ? -6.765 12.016 4.060 1.00 92.38 74 ALA A C 1
ATOM 565 O O . ALA A 1 74 ? -5.742 12.397 4.629 1.00 92.38 74 ALA A O 1
ATOM 566 N N . LEU A 1 75 ? -6.966 10.733 3.738 1.00 93.50 75 LEU A N 1
ATOM 567 C CA . LEU A 1 75 ? -5.986 9.679 3.990 1.00 93.50 75 LEU A CA 1
ATOM 568 C C . LEU A 1 75 ? -4.646 10.012 3.331 1.00 93.50 75 LEU A C 1
ATOM 570 O O . LEU A 1 75 ? -3.612 9.951 3.991 1.00 93.50 75 LEU A O 1
ATOM 574 N N . ALA A 1 76 ? -4.662 10.384 2.052 1.00 93.38 76 ALA A N 1
ATOM 575 C CA . ALA A 1 76 ? -3.456 10.673 1.293 1.00 93.38 76 ALA A CA 1
ATOM 576 C C . ALA A 1 76 ? -2.675 11.861 1.878 1.00 93.38 76 ALA A C 1
ATOM 578 O O . ALA A 1 76 ? -1.466 11.763 2.080 1.00 93.38 76 ALA A O 1
ATOM 579 N N . ALA A 1 77 ? -3.365 12.947 2.240 1.00 92.56 77 ALA A N 1
ATOM 580 C CA . ALA A 1 77 ? -2.744 14.117 2.858 1.00 92.56 77 ALA A CA 1
ATOM 581 C C . ALA A 1 77 ? -2.110 13.797 4.226 1.00 92.56 77 ALA A C 1
ATOM 583 O O . ALA A 1 77 ? -0.989 14.231 4.520 1.00 92.56 77 ALA A O 1
ATOM 584 N N . GLN A 1 78 ? -2.802 13.013 5.062 1.00 92.75 78 GLN A N 1
ATOM 585 C CA . GLN A 1 78 ? -2.282 12.600 6.368 1.00 92.75 78 GLN A CA 1
ATOM 586 C C . GLN A 1 78 ? -1.098 11.641 6.222 1.00 92.75 78 GLN A C 1
ATOM 588 O O . GLN A 1 78 ? -0.074 11.833 6.877 1.00 92.75 78 GLN A O 1
ATOM 593 N N . LEU A 1 79 ? -1.195 10.653 5.328 1.00 93.50 79 LEU A N 1
ATOM 594 C CA . LEU A 1 79 ? -0.105 9.718 5.054 1.00 93.50 79 LEU A CA 1
ATOM 595 C C . LEU A 1 79 ? 1.131 10.436 4.522 1.00 93.50 79 LEU A C 1
ATOM 597 O O . LEU A 1 79 ? 2.208 10.234 5.072 1.00 93.50 79 LEU A O 1
ATOM 601 N N . ALA A 1 80 ? 0.989 11.322 3.535 1.00 92.88 80 ALA A N 1
ATOM 602 C CA . ALA A 1 80 ? 2.108 12.103 3.011 1.00 92.88 80 ALA A CA 1
ATOM 603 C C . ALA A 1 80 ? 2.790 12.920 4.119 1.00 92.88 80 ALA A C 1
ATOM 605 O O . ALA A 1 80 ? 4.013 12.909 4.252 1.00 92.88 80 ALA A O 1
ATOM 606 N N . THR A 1 81 ? 2.001 13.556 4.989 1.00 92.50 81 THR A N 1
ATOM 607 C CA . THR A 1 81 ? 2.529 14.316 6.131 1.00 92.50 81 THR A CA 1
ATOM 608 C C . THR A 1 81 ? 3.284 13.423 7.119 1.00 92.50 81 THR A C 1
ATOM 610 O O . THR A 1 81 ? 4.350 13.799 7.608 1.00 92.50 81 THR A O 1
ATOM 613 N N . LEU A 1 82 ? 2.753 12.242 7.440 1.00 92.06 82 LEU A N 1
ATOM 614 C CA . LEU A 1 82 ? 3.374 11.319 8.392 1.00 92.06 82 LEU A CA 1
ATOM 615 C C . LEU A 1 82 ? 4.622 10.647 7.820 1.00 92.06 82 LEU A C 1
ATOM 617 O O . LEU A 1 82 ? 5.608 10.510 8.542 1.00 92.06 82 LEU A O 1
ATOM 621 N N . LEU A 1 83 ? 4.613 10.299 6.534 1.00 91.94 83 LEU A N 1
ATOM 622 C CA . LEU A 1 83 ? 5.772 9.757 5.827 1.00 91.94 83 LEU A CA 1
ATOM 623 C C . LEU A 1 83 ? 6.932 10.752 5.814 1.00 91.94 83 LEU A C 1
ATOM 625 O O . LEU A 1 83 ? 8.062 10.358 6.080 1.00 91.94 83 LEU A O 1
ATOM 629 N N . GLN A 1 84 ? 6.656 12.039 5.595 1.00 90.94 84 GLN A N 1
ATOM 630 C CA . GLN A 1 84 ? 7.682 13.086 5.653 1.00 90.94 84 GLN A CA 1
ATOM 631 C C . GLN A 1 84 ? 8.219 13.313 7.075 1.00 90.94 84 GLN A C 1
ATOM 633 O O . GLN A 1 84 ? 9.396 13.611 7.251 1.00 90.94 84 GLN A O 1
ATOM 638 N N . LYS A 1 85 ? 7.373 13.172 8.105 1.00 92.31 85 LYS A N 1
ATOM 639 C CA . LYS A 1 85 ? 7.756 13.448 9.502 1.00 92.31 85 LYS A CA 1
ATOM 640 C C . LYS A 1 85 ? 8.479 12.292 10.195 1.00 92.31 85 LYS A C 1
ATOM 642 O O . LYS A 1 85 ? 9.418 12.539 10.940 1.00 92.31 85 LYS A O 1
ATOM 647 N N . ARG A 1 86 ? 7.999 11.061 10.013 1.00 92.00 86 ARG A N 1
ATOM 648 C CA . ARG A 1 86 ? 8.487 9.851 10.708 1.00 92.00 86 ARG A CA 1
ATOM 649 C C . ARG A 1 86 ? 9.361 8.968 9.814 1.00 92.00 86 ARG A C 1
ATOM 651 O O . ARG A 1 86 ? 10.137 8.152 10.291 1.00 92.00 86 ARG A O 1
ATOM 658 N N . GLY A 1 87 ? 9.256 9.141 8.499 1.00 90.94 87 GLY A N 1
ATOM 659 C CA . GLY A 1 87 ? 9.929 8.297 7.521 1.00 90.94 87 GLY A CA 1
ATOM 660 C C . GLY A 1 87 ? 9.133 7.039 7.167 1.00 90.94 87 GLY A C 1
ATOM 661 O O . GLY A 1 87 ? 8.334 6.513 7.946 1.00 90.94 87 GLY A O 1
ATOM 662 N N . THR A 1 88 ? 9.378 6.531 5.959 1.00 91.12 88 THR A N 1
ATOM 663 C CA . THR A 1 88 ? 8.628 5.415 5.363 1.00 91.12 88 THR A CA 1
ATOM 664 C C . THR A 1 88 ? 8.715 4.126 6.174 1.00 91.12 88 THR A C 1
ATOM 666 O O . THR A 1 88 ? 7.709 3.450 6.373 1.00 91.12 88 THR A O 1
ATOM 669 N N . LEU A 1 89 ? 9.906 3.783 6.673 1.00 92.56 89 LEU A N 1
ATOM 670 C CA . LEU A 1 89 ? 10.115 2.532 7.402 1.00 92.56 89 LEU A CA 1
ATOM 671 C C . LEU A 1 89 ? 9.367 2.512 8.742 1.00 92.56 89 LEU A C 1
ATOM 673 O O . LEU A 1 89 ? 8.793 1.487 9.104 1.00 92.56 89 LEU A O 1
ATOM 677 N N . GLU A 1 90 ? 9.352 3.636 9.465 1.00 92.81 90 GLU A N 1
ATOM 678 C CA . GLU A 1 90 ? 8.646 3.742 10.746 1.00 92.81 90 GLU A CA 1
ATOM 679 C C . GLU A 1 90 ? 7.132 3.607 10.542 1.00 92.81 90 GLU A C 1
ATOM 681 O O . GLU A 1 90 ? 6.474 2.832 11.237 1.00 92.81 90 GLU A O 1
ATOM 686 N N . VAL A 1 91 ? 6.603 4.299 9.531 1.00 93.25 91 VAL A N 1
ATOM 687 C CA . VAL A 1 91 ? 5.185 4.268 9.153 1.00 93.25 91 VAL A CA 1
ATOM 688 C C . VAL A 1 91 ? 4.734 2.869 8.717 1.00 93.25 91 VAL A C 1
ATOM 690 O O . VAL A 1 91 ? 3.653 2.430 9.102 1.00 93.25 91 VAL A O 1
ATOM 693 N N . LEU A 1 92 ? 5.556 2.129 7.969 1.00 91.75 92 LEU A N 1
ATOM 694 C CA . LEU A 1 92 ? 5.230 0.753 7.575 1.00 91.75 92 LEU A CA 1
ATOM 695 C C . LE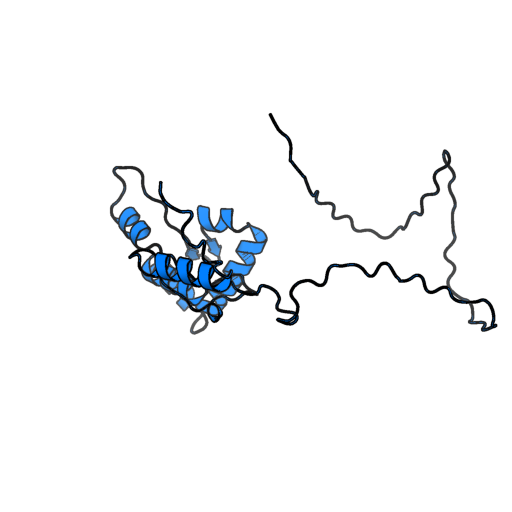U A 1 92 ? 5.294 -0.237 8.742 1.00 91.75 92 LEU A C 1
ATOM 697 O O . LEU A 1 92 ? 4.518 -1.189 8.776 1.00 91.75 92 LEU A O 1
ATOM 701 N N . ARG A 1 93 ? 6.220 -0.041 9.687 1.00 90.94 93 ARG A N 1
ATOM 702 C CA . ARG A 1 93 ? 6.446 -0.987 10.788 1.00 90.94 93 ARG A CA 1
ATOM 703 C C . ARG A 1 93 ? 5.462 -0.813 11.940 1.00 90.94 93 ARG A C 1
ATOM 705 O O . ARG A 1 93 ? 5.038 -1.807 12.521 1.00 90.94 93 ARG A O 1
ATOM 712 N N . ASN A 1 94 ? 5.142 0.432 12.280 1.00 91.44 94 ASN A N 1
ATOM 713 C CA . ASN A 1 94 ? 4.308 0.763 13.436 1.00 91.44 94 ASN A CA 1
ATOM 714 C C . ASN A 1 94 ? 2.890 1.198 13.038 1.00 91.44 94 ASN A C 1
ATOM 716 O O . ASN A 1 94 ? 2.000 1.246 13.891 1.00 91.44 94 ASN A O 1
ATOM 720 N N . GLY A 1 95 ? 2.673 1.507 11.760 1.00 92.94 95 GLY A N 1
ATOM 721 C CA . GLY A 1 95 ? 1.436 2.092 11.267 1.00 92.94 95 GLY A CA 1
ATOM 722 C C . GLY A 1 95 ? 1.368 3.600 11.496 1.00 92.94 95 GLY A C 1
ATOM 723 O O . GLY A 1 95 ? 2.348 4.273 11.832 1.00 92.94 95 GLY A O 1
ATOM 724 N N . VAL A 1 96 ? 0.171 4.143 11.303 1.00 93.88 96 VAL A N 1
ATOM 725 C CA . VAL A 1 96 ? -0.141 5.561 11.455 1.00 93.88 96 VAL A CA 1
ATOM 726 C C . VAL A 1 96 ? -1.304 5.767 12.407 1.00 93.88 96 VAL A C 1
ATOM 728 O O . VAL A 1 96 ? -2.268 5.006 12.423 1.00 93.88 96 VAL A O 1
ATOM 731 N N . SER A 1 97 ? -1.225 6.851 13.169 1.00 92.81 97 SER A N 1
ATOM 732 C CA . SER A 1 97 ? -2.262 7.254 14.111 1.00 92.81 97 SER A CA 1
ATOM 733 C C . SER A 1 97 ? -2.540 8.735 13.931 1.00 92.81 97 SER A C 1
ATOM 735 O O . SER A 1 97 ? -1.626 9.550 14.079 1.00 92.81 97 SER A O 1
ATOM 737 N N . PHE A 1 98 ? -3.780 9.091 13.614 1.00 92.06 98 PHE A N 1
ATOM 738 C CA . PHE A 1 98 ? -4.212 10.482 13.479 1.00 92.06 98 PHE A CA 1
ATOM 739 C C . PHE A 1 98 ? -5.704 10.605 13.791 1.00 92.06 98 PHE A C 1
ATOM 741 O O . PHE A 1 98 ? -6.472 9.695 13.508 1.00 92.06 98 PHE A O 1
ATOM 748 N N . ASN A 1 99 ? -6.121 11.719 14.401 1.00 88.50 99 ASN A N 1
ATOM 749 C CA . ASN A 1 99 ? -7.527 12.022 14.714 1.00 88.50 99 ASN A CA 1
ATOM 750 C C . ASN A 1 99 ? -8.304 10.869 15.394 1.00 88.50 99 ASN A C 1
ATOM 752 O O . ASN A 1 99 ? -9.489 10.668 15.134 1.00 88.50 99 ASN A O 1
ATOM 756 N N . GLY A 1 100 ? -7.636 10.085 16.249 1.00 90.19 100 GLY A N 1
ATOM 757 C CA . GLY A 1 100 ? -8.235 8.928 16.932 1.00 90.19 100 GLY A CA 1
ATOM 758 C C . GLY A 1 100 ? -8.430 7.6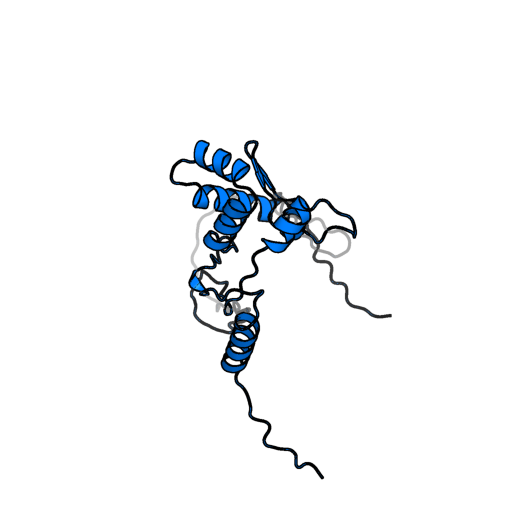74 16.063 1.00 90.19 100 GLY A C 1
ATOM 759 O O . GLY A 1 100 ? -9.071 6.721 16.509 1.00 90.19 100 GLY A O 1
ATOM 760 N N . ILE A 1 101 ? -7.887 7.664 14.846 1.00 93.50 101 ILE A N 1
ATOM 761 C CA . ILE A 1 101 ? -7.881 6.541 13.905 1.00 93.50 101 ILE A CA 1
ATOM 762 C C . ILE A 1 101 ? -6.482 5.925 13.913 1.00 93.50 101 ILE A C 1
ATOM 764 O O . ILE A 1 101 ? -5.490 6.644 13.787 1.00 93.50 101 ILE A O 1
ATOM 768 N N . ASN A 1 102 ? -6.405 4.601 14.051 1.00 94.44 102 ASN A N 1
ATOM 769 C CA . ASN A 1 102 ? -5.147 3.854 14.023 1.00 94.44 102 ASN A CA 1
ATOM 770 C C . ASN A 1 102 ? -5.155 2.899 12.832 1.00 94.44 102 ASN A C 1
ATOM 772 O O . ASN A 1 102 ? -5.941 1.957 12.814 1.00 94.44 102 ASN A O 1
ATOM 776 N N . LEU A 1 103 ? -4.281 3.132 11.855 1.00 95.00 103 LEU A N 1
ATOM 777 C CA . LEU A 1 103 ? -4.192 2.335 10.637 1.00 95.00 103 LEU A CA 1
ATOM 778 C C . LEU A 1 103 ? -2.840 1.636 10.550 1.00 95.00 103 LEU A C 1
ATOM 780 O O . LEU A 1 103 ? -1.792 2.250 10.728 1.00 95.00 103 LEU A O 1
ATOM 784 N N . GLN A 1 104 ? -2.863 0.358 10.210 1.00 94.56 104 GLN A N 1
ATOM 785 C CA . GLN A 1 104 ? -1.689 -0.402 9.800 1.00 94.56 104 GLN A CA 1
ATOM 786 C C . GLN A 1 104 ? -1.608 -0.430 8.274 1.00 94.56 104 GLN A C 1
ATOM 788 O O . GLN A 1 104 ? -2.630 -0.581 7.606 1.00 94.56 104 GLN A O 1
ATOM 793 N N . LEU A 1 105 ? -0.402 -0.276 7.725 1.00 93.31 105 LEU A N 1
ATOM 794 C CA . LEU A 1 105 ? -0.165 -0.274 6.273 1.00 93.31 105 LEU A CA 1
ATOM 795 C C . LEU A 1 105 ? 0.392 -1.600 5.750 1.00 93.31 105 LEU A C 1
ATOM 797 O O . LEU A 1 105 ? 0.344 -1.852 4.551 1.00 93.31 105 LEU A O 1
ATOM 801 N N . ALA A 1 106 ? 0.897 -2.451 6.639 1.00 93.19 106 ALA A N 1
ATOM 802 C CA . ALA A 1 106 ? 1.333 -3.798 6.319 1.00 93.19 106 ALA A CA 1
ATOM 803 C C . ALA A 1 106 ? 1.148 -4.691 7.545 1.00 93.19 106 ALA A C 1
ATOM 805 O O . ALA A 1 106 ? 1.346 -4.256 8.681 1.00 93.19 106 ALA A O 1
ATOM 806 N N . TYR A 1 107 ? 0.798 -5.953 7.316 1.00 92.69 107 TYR A N 1
ATOM 807 C CA . TYR A 1 107 ? 0.838 -6.979 8.350 1.00 92.69 107 TYR A CA 1
ATOM 808 C C . TYR A 1 107 ? 2.028 -7.899 8.105 1.00 92.69 107 TYR A C 1
ATOM 810 O O . TYR A 1 107 ? 2.329 -8.245 6.966 1.00 92.69 107 TYR A O 1
ATOM 818 N N . PHE A 1 108 ? 2.720 -8.308 9.162 1.00 89.94 108 PHE A N 1
ATOM 819 C CA . PHE A 1 108 ? 3.836 -9.245 9.062 1.00 89.94 108 PHE A CA 1
ATOM 820 C C . PHE A 1 108 ? 3.381 -10.655 9.410 1.00 89.94 108 PHE A C 1
ATOM 822 O O . PHE A 1 108 ? 2.397 -10.845 10.127 1.00 89.94 108 PHE A O 1
ATOM 829 N N . ARG A 1 109 ? 4.113 -11.647 8.897 1.00 88.56 109 ARG A N 1
ATOM 830 C CA . ARG A 1 109 ? 3.815 -13.052 9.158 1.00 88.56 109 ARG A CA 1
ATOM 831 C C . ARG A 1 109 ? 3.893 -13.312 10.671 1.00 88.56 109 ARG A C 1
ATOM 833 O O . ARG A 1 109 ? 4.942 -13.031 11.258 1.00 88.56 109 ARG A O 1
ATOM 840 N N . PRO A 1 110 ? 2.832 -13.842 11.302 1.00 84.81 110 PRO A N 1
ATOM 841 C CA . PRO A 1 110 ? 2.878 -14.182 12.717 1.00 84.81 110 PRO A CA 1
ATOM 842 C C . PRO A 1 110 ? 3.854 -15.343 12.966 1.00 84.81 110 PRO A C 1
ATOM 844 O O . PRO A 1 110 ? 4.091 -16.178 12.088 1.00 84.81 110 PRO A O 1
ATOM 847 N N . SER A 1 111 ? 4.422 -15.414 14.172 1.00 82.88 111 SER A N 1
ATOM 848 C CA . SER A 1 111 ? 5.182 -16.588 14.610 1.00 82.88 111 SER A CA 1
ATOM 849 C C . SER A 1 111 ? 4.277 -17.828 14.652 1.00 82.88 111 SER A C 1
ATOM 851 O O . SER A 1 111 ? 3.060 -17.725 14.826 1.00 82.88 111 SER A O 1
ATOM 853 N N . ALA A 1 112 ? 4.865 -19.011 14.444 1.00 67.12 112 ALA A N 1
ATOM 854 C CA . ALA A 1 112 ? 4.126 -20.272 14.401 1.00 67.12 112 ALA A CA 1
ATOM 855 C C . ALA A 1 112 ? 3.274 -20.453 15.677 1.00 67.12 112 ALA A C 1
ATOM 857 O O . ALA A 1 112 ? 3.809 -20.408 16.782 1.00 67.12 112 ALA A O 1
ATOM 858 N N . GLY A 1 113 ? 1.954 -20.618 15.510 1.00 65.81 113 GLY A N 1
ATOM 859 C CA . GLY A 1 113 ? 0.967 -20.661 16.603 1.00 65.81 113 GLY A CA 1
ATOM 860 C C . GLY A 1 113 ? 0.145 -19.376 16.804 1.00 65.81 113 GLY A C 1
ATOM 861 O O . GLY A 1 113 ? -0.607 -19.283 17.770 1.00 65.81 113 GLY A O 1
ATOM 862 N N . GLY A 1 114 ? 0.287 -18.381 15.922 1.00 66.81 114 GLY A N 1
ATOM 863 C CA . GLY A 1 114 ? -0.417 -17.099 16.015 1.00 66.81 114 GLY A CA 1
ATOM 864 C C . GLY A 1 114 ? -1.938 -17.151 15.794 1.00 66.81 114 GLY A C 1
ATOM 865 O O . GLY A 1 114 ? -2.482 -18.085 15.211 1.00 66.81 114 GLY A O 1
ATOM 866 N N . ASN A 1 115 ? -2.616 -16.089 16.245 1.00 83.12 115 ASN A N 1
ATOM 867 C CA . ASN A 1 115 ? -4.058 -15.871 16.085 1.00 83.12 115 ASN A CA 1
ATOM 868 C C . ASN A 1 115 ? -4.475 -15.956 14.595 1.00 83.12 115 ASN A C 1
ATOM 870 O O . ASN A 1 115 ? -3.895 -15.227 13.778 1.00 83.12 115 ASN A O 1
ATOM 874 N N . PRO A 1 116 ? -5.491 -16.767 14.232 1.00 87.00 116 PRO A N 1
ATOM 875 C CA . PRO A 1 116 ? -5.969 -16.894 12.852 1.00 87.00 116 PRO A CA 1
ATOM 876 C C . PRO A 1 116 ? -6.400 -15.558 12.233 1.00 87.00 116 PRO A C 1
ATOM 878 O O . PRO A 1 116 ? -6.255 -15.363 11.029 1.00 87.00 116 PRO A O 1
ATOM 881 N N . GLU A 1 117 ? -6.855 -14.596 13.038 1.00 86.50 117 GLU A N 1
ATOM 882 C CA . GLU A 1 117 ? -7.194 -13.257 12.551 1.00 86.50 117 GLU A CA 1
ATOM 883 C C . GLU A 1 117 ? -5.962 -12.499 12.028 1.00 86.50 117 GLU A C 1
ATOM 885 O O . GLU A 1 117 ? -6.030 -11.816 11.006 1.00 86.50 117 GLU A O 1
ATOM 890 N N . HIS A 1 118 ? -4.811 -12.628 12.695 1.00 87.31 118 HIS A N 1
ATOM 891 C CA . HIS A 1 118 ? -3.569 -12.003 12.233 1.00 87.31 118 HIS A CA 1
ATOM 892 C C . HIS A 1 118 ? -3.047 -12.664 10.960 1.00 87.31 118 HIS A C 1
ATOM 894 O O . HIS A 1 118 ? -2.537 -11.967 10.084 1.00 87.31 118 HIS A O 1
ATOM 900 N N . GLN A 1 119 ? -3.227 -13.980 10.832 1.00 89.81 119 GLN A N 1
ATOM 901 C CA . GLN A 1 119 ? -2.897 -14.707 9.612 1.00 89.81 119 GLN A CA 1
ATOM 902 C C . GLN A 1 119 ? -3.768 -14.242 8.433 1.00 89.81 119 GLN A C 1
ATOM 904 O O . GLN A 1 119 ? -3.231 -13.904 7.382 1.00 89.81 119 GLN A O 1
ATOM 909 N N . ALA A 1 120 ? -5.083 -14.106 8.629 1.00 90.19 120 ALA A N 1
ATOM 910 C CA . ALA A 1 120 ? -5.990 -13.605 7.595 1.00 90.19 120 ALA A CA 1
ATOM 911 C C . ALA A 1 120 ? -5.637 -12.174 7.146 1.00 90.19 120 ALA A C 1
ATOM 913 O O . ALA A 1 120 ? -5.656 -11.858 5.958 1.00 90.19 1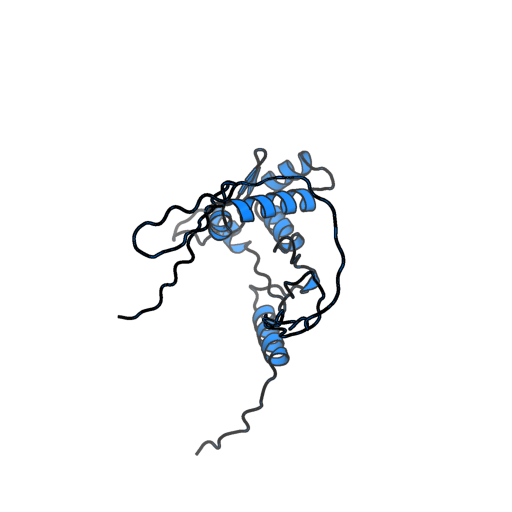20 ALA A O 1
ATOM 914 N N . ARG A 1 121 ? -5.258 -11.296 8.085 1.00 90.75 121 ARG A N 1
ATOM 915 C CA . ARG A 1 121 ? -4.803 -9.933 7.759 1.00 90.75 121 ARG A CA 1
ATOM 916 C C . ARG A 1 121 ? -3.471 -9.918 7.007 1.00 90.75 121 ARG A C 1
ATOM 918 O O . ARG A 1 121 ? -3.294 -9.085 6.124 1.00 90.75 121 ARG A O 1
ATOM 925 N N . TYR A 1 122 ? -2.556 -10.829 7.339 1.00 91.69 122 TYR A N 1
ATOM 926 C CA . TYR A 1 122 ? -1.303 -11.013 6.606 1.00 91.69 122 TYR A CA 1
ATOM 927 C C . TYR A 1 122 ? -1.549 -11.472 5.163 1.00 91.69 122 TYR A C 1
ATOM 929 O O . TYR A 1 122 ? -0.953 -10.933 4.234 1.00 91.69 122 TYR A O 1
ATOM 937 N N . GLU A 1 123 ? -2.464 -12.417 4.960 1.00 90.25 123 GLU A N 1
ATOM 938 C CA . GLU A 1 123 ? -2.847 -12.907 3.628 1.00 90.25 123 GLU A CA 1
ATOM 939 C C . GLU A 1 123 ? -3.593 -11.851 2.801 1.00 90.25 123 GLU A C 1
ATOM 941 O O . GLU A 1 123 ? -3.516 -11.853 1.576 1.00 90.25 123 GLU A O 1
ATOM 946 N N . ALA A 1 124 ? -4.253 -10.899 3.464 1.00 92.44 124 ALA A N 1
ATOM 947 C CA . ALA A 1 124 ? -4.903 -9.759 2.826 1.00 92.44 124 ALA A CA 1
ATOM 948 C C . ALA A 1 124 ? -3.937 -8.624 2.420 1.00 92.44 124 ALA A C 1
ATOM 950 O O . ALA A 1 124 ? -4.388 -7.613 1.871 1.00 92.44 124 ALA A O 1
ATOM 951 N N . ASN A 1 125 ? -2.626 -8.758 2.668 1.00 93.75 125 ASN A N 1
ATOM 952 C CA . ASN A 1 125 ? -1.629 -7.814 2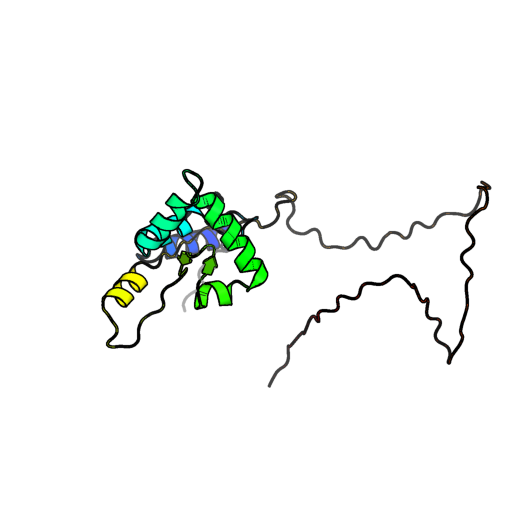.160 1.00 93.75 125 ASN A CA 1
ATOM 953 C C . ASN A 1 125 ? -1.698 -7.719 0.631 1.00 93.75 125 ASN A C 1
ATOM 955 O O . ASN A 1 125 ? -1.796 -8.721 -0.078 1.00 93.75 125 ASN A O 1
ATOM 959 N N . ARG A 1 126 ? -1.635 -6.492 0.110 1.00 92.50 126 ARG A N 1
ATOM 960 C CA . ARG A 1 126 ? -1.743 -6.224 -1.327 1.00 92.50 126 ARG A CA 1
ATOM 961 C C . ARG A 1 126 ? -0.382 -5.807 -1.862 1.00 92.50 126 ARG A C 1
ATOM 963 O O . ARG A 1 126 ? 0.189 -4.830 -1.387 1.00 92.50 126 ARG A O 1
ATOM 970 N N . PHE A 1 127 ? 0.109 -6.530 -2.864 1.00 93.12 127 PHE A N 1
ATOM 971 C CA . PHE A 1 127 ? 1.320 -6.173 -3.592 1.00 93.12 127 PHE A CA 1
ATOM 972 C C . PHE A 1 127 ? 0.946 -5.782 -5.018 1.00 93.12 127 PHE A C 1
ATOM 974 O O . PHE A 1 127 ? 0.257 -6.526 -5.720 1.00 93.12 127 PHE A O 1
ATOM 981 N N . ALA A 1 128 ? 1.386 -4.601 -5.434 1.00 92.44 128 ALA A N 1
ATOM 982 C CA . ALA A 1 128 ? 1.189 -4.093 -6.780 1.00 92.44 128 ALA A CA 1
ATOM 983 C C . ALA A 1 128 ? 2.533 -4.013 -7.507 1.00 92.44 128 ALA A C 1
ATOM 985 O O . ALA A 1 128 ? 3.553 -3.687 -6.901 1.00 92.44 128 ALA A O 1
ATOM 986 N N . VAL A 1 129 ? 2.517 -4.307 -8.803 1.00 93.88 129 VAL A N 1
ATOM 987 C CA . VAL A 1 129 ? 3.637 -4.110 -9.723 1.00 93.88 129 VAL A CA 1
ATOM 988 C C . VAL A 1 129 ? 3.203 -3.121 -10.799 1.00 93.88 129 VAL A C 1
ATOM 990 O O . VAL A 1 129 ? 2.092 -3.205 -11.316 1.00 93.88 129 VAL A O 1
ATOM 993 N N . MET A 1 130 ? 4.067 -2.169 -11.118 1.00 91.94 130 MET A N 1
ATOM 994 C CA . MET A 1 130 ? 3.849 -1.154 -12.148 1.00 91.94 130 MET A CA 1
ATOM 995 C C . MET A 1 130 ? 5.167 -0.898 -12.872 1.00 91.94 130 MET A C 1
ATOM 997 O O . MET A 1 130 ? 6.230 -1.238 -12.345 1.00 91.94 130 MET A O 1
ATOM 1001 N N . SER A 1 131 ? 5.091 -0.302 -14.056 1.00 89.62 131 SER A N 1
ATOM 1002 C CA . SER A 1 131 ? 6.271 0.203 -14.752 1.00 89.62 131 SER A CA 1
ATOM 1003 C C . SER A 1 131 ? 6.867 1.419 -14.030 1.00 89.62 131 SER A C 1
ATOM 1005 O O . SER A 1 131 ? 6.246 2.026 -13.152 1.00 89.62 131 SER A O 1
ATOM 1007 N N . GLN A 1 132 ? 8.096 1.776 -14.384 1.00 86.94 132 GLN A N 1
ATOM 1008 C CA . GLN A 1 132 ? 8.846 2.871 -13.803 1.00 86.94 132 GLN A CA 1
ATOM 1009 C C . GLN A 1 132 ? 8.091 4.196 -13.968 1.00 86.94 132 GLN A C 1
ATOM 1011 O O . GLN A 1 132 ? 7.799 4.647 -15.075 1.00 86.94 132 GLN A O 1
ATOM 1016 N N . VAL A 1 133 ? 7.837 4.869 -12.845 1.00 85.06 133 VAL A N 1
ATOM 1017 C CA . VAL A 1 133 ? 7.199 6.190 -12.827 1.00 85.06 133 VAL A CA 1
ATOM 1018 C C . VAL A 1 133 ? 8.261 7.286 -12.887 1.00 85.06 133 VAL A C 1
ATOM 1020 O O . VAL A 1 133 ? 9.285 7.234 -12.200 1.00 85.06 133 VAL A O 1
ATOM 1023 N N . HIS A 1 134 ? 8.016 8.322 -13.686 1.00 79.19 134 HIS A N 1
ATOM 1024 C CA . HIS A 1 134 ? 8.887 9.492 -13.740 1.00 79.19 134 HIS A CA 1
ATOM 1025 C C . HIS A 1 134 ? 8.648 10.417 -12.538 1.00 79.19 134 HIS A C 1
ATOM 1027 O O . HIS A 1 134 ? 7.586 11.009 -12.393 1.00 79.19 134 HIS A O 1
ATOM 1033 N N . SER A 1 135 ? 9.666 10.585 -11.690 1.00 58.44 135 SER A N 1
ATOM 1034 C CA . SER A 1 135 ? 9.566 11.372 -10.449 1.00 58.44 135 SER A CA 1
ATOM 1035 C C . SER A 1 135 ? 9.658 12.897 -10.631 1.00 58.44 135 SER A C 1
ATOM 1037 O O . SER A 1 135 ? 9.573 13.623 -9.645 1.00 58.44 135 SER A O 1
ATOM 1039 N N . SER A 1 136 ? 9.870 13.414 -11.851 1.00 58.88 136 SER A N 1
ATOM 1040 C CA . SER A 1 136 ? 10.000 14.863 -12.086 1.00 58.88 136 SER A CA 1
ATOM 1041 C C . SER A 1 136 ? 8.691 15.480 -12.572 1.00 58.88 136 SER A C 1
ATOM 1043 O O . SER A 1 136 ? 8.324 15.347 -13.736 1.00 58.88 136 SER A O 1
ATOM 1045 N N . THR A 1 137 ? 8.029 16.245 -11.703 1.00 57.47 137 THR A N 1
ATOM 1046 C CA . THR A 1 137 ? 6.871 17.088 -12.057 1.00 57.47 137 THR A CA 1
ATOM 1047 C C . THR A 1 137 ? 7.276 18.316 -12.889 1.00 57.47 137 THR A C 1
ATOM 1049 O O . THR A 1 137 ? 6.444 18.940 -13.544 1.00 57.47 137 THR A O 1
ATOM 1052 N N . LYS A 1 138 ? 8.569 18.678 -12.903 1.00 48.09 138 LYS A N 1
ATOM 1053 C CA . LYS A 1 138 ? 9.130 19.700 -13.799 1.00 48.09 138 LYS A CA 1
ATOM 1054 C C . LYS A 1 138 ? 9.549 19.021 -15.099 1.00 48.09 138 LYS A C 1
ATOM 1056 O O . LYS A 1 138 ? 10.637 18.462 -15.153 1.00 48.09 138 LYS A O 1
ATOM 1061 N N . ALA A 1 139 ? 8.674 19.099 -16.102 1.00 41.44 139 ALA A N 1
ATOM 1062 C CA . ALA A 1 139 ? 8.858 18.638 -17.480 1.00 41.44 139 ALA A CA 1
ATOM 1063 C C . ALA A 1 139 ? 9.309 17.162 -17.623 1.00 41.44 139 ALA A C 1
ATOM 1065 O O . ALA A 1 139 ? 10.451 16.828 -17.307 1.00 41.44 139 ALA A O 1
ATOM 1066 N N . PRO A 1 140 ? 8.490 16.269 -18.211 1.00 45.78 140 PRO A N 1
ATOM 1067 C CA . PRO A 1 140 ? 8.890 14.894 -18.516 1.00 45.78 140 PRO A CA 1
ATOM 1068 C C . PRO A 1 140 ? 9.799 14.848 -19.759 1.00 45.78 140 PRO A C 1
ATOM 1070 O O . PRO A 1 140 ? 9.558 14.108 -20.705 1.00 45.78 140 PRO A O 1
ATOM 1073 N N . THR A 1 141 ? 10.834 15.692 -19.804 1.00 37.41 141 THR A N 1
ATOM 1074 C CA . THR A 1 141 ? 11.765 15.766 -20.933 1.00 37.41 141 THR A CA 1
ATOM 1075 C C . THR A 1 141 ? 13.203 15.852 -20.434 1.00 37.41 141 THR A C 1
ATOM 1077 O O . THR A 1 141 ? 13.520 16.599 -19.515 1.00 37.41 141 THR A O 1
ATOM 1080 N N . SER A 1 142 ? 14.072 15.086 -21.093 1.00 33.53 142 SER A N 1
ATOM 1081 C CA . SER A 1 142 ? 15.526 14.960 -20.909 1.00 33.53 142 SER A CA 1
ATOM 1082 C C . SER A 1 142 ? 16.026 14.196 -19.674 1.00 33.53 142 SER A C 1
ATOM 1084 O O . SER A 1 142 ? 16.508 14.731 -18.681 1.00 33.53 142 SER A O 1
ATOM 1086 N N . ARG A 1 143 ? 16.046 12.870 -19.852 1.00 39.72 143 ARG A N 1
ATOM 1087 C CA . ARG A 1 143 ? 17.276 12.061 -19.805 1.00 39.72 143 ARG A CA 1
ATOM 1088 C C . ARG A 1 143 ? 18.540 12.945 -19.870 1.00 39.72 143 ARG A C 1
ATOM 1090 O O . ARG A 1 143 ? 18.838 13.495 -20.921 1.00 39.72 143 ARG A O 1
ATOM 1097 N N . TRP A 1 144 ? 19.252 13.037 -18.747 1.00 31.50 144 TRP A N 1
ATOM 1098 C CA . TRP A 1 144 ? 20.578 13.648 -18.597 1.00 31.50 144 TRP A CA 1
ATOM 1099 C C . TRP A 1 144 ? 20.710 15.094 -19.103 1.00 31.50 144 TRP A C 1
ATOM 1101 O O . TRP A 1 144 ? 21.186 15.336 -20.206 1.00 31.50 144 TRP A O 1
ATOM 1111 N N . MET A 1 145 ? 20.461 16.067 -18.227 1.00 25.59 145 MET A N 1
ATOM 1112 C CA . MET A 1 145 ? 21.247 17.300 -18.264 1.00 25.59 145 MET A CA 1
ATOM 1113 C C . MET A 1 145 ? 21.891 17.492 -16.898 1.00 25.59 145 MET A C 1
ATOM 1115 O O . MET A 1 145 ? 21.290 17.980 -15.943 1.00 25.59 145 MET A O 1
ATOM 1119 N N . TRP A 1 146 ? 23.118 16.979 -16.810 1.00 28.97 146 TRP A N 1
ATOM 1120 C CA . TRP A 1 146 ? 24.032 17.236 -15.713 1.00 28.97 146 TRP A CA 1
ATOM 1121 C C . TRP A 1 146 ? 24.109 18.739 -15.451 1.00 28.97 146 TRP A C 1
ATOM 1123 O O . TRP A 1 146 ? 24.232 19.547 -16.371 1.00 28.97 146 TRP A O 1
ATOM 1133 N N . TRP A 1 147 ? 24.100 19.092 -14.170 1.00 34.50 147 TRP A N 1
ATOM 1134 C CA . TRP A 1 147 ? 24.688 20.326 -13.682 1.00 34.50 147 TRP A CA 1
ATOM 1135 C C . TRP A 1 147 ? 26.113 20.457 -14.232 1.00 34.50 147 TRP A C 1
ATOM 1137 O O . TRP A 1 147 ? 27.028 19.829 -13.717 1.00 34.50 147 TRP A O 1
ATOM 1147 N N . TYR A 1 148 ? 26.295 21.266 -15.270 1.00 33.72 148 TYR A N 1
ATOM 1148 C CA . TYR A 1 148 ? 27.535 21.988 -15.528 1.00 33.72 148 TYR A CA 1
ATOM 1149 C C . TYR A 1 148 ? 27.210 23.225 -16.366 1.00 33.72 148 TYR A C 1
ATOM 1151 O O . TYR A 1 148 ? 27.220 23.215 -17.589 1.00 33.72 148 TYR A O 1
ATOM 1159 N N . SER A 1 149 ? 26.929 24.325 -15.676 1.00 32.69 149 SER A N 1
ATOM 1160 C CA . SER A 1 149 ? 27.288 25.643 -16.188 1.00 32.69 149 SER A CA 1
ATOM 1161 C C . SER A 1 149 ? 27.924 26.438 -15.056 1.00 32.69 149 SER A C 1
ATOM 1163 O O . SER A 1 149 ? 27.454 27.503 -14.660 1.00 32.69 149 SER A O 1
ATOM 1165 N N . SER A 1 150 ? 29.065 25.938 -14.573 1.00 39.75 150 SER A N 1
ATOM 1166 C CA . SER A 1 150 ? 30.155 26.819 -14.150 1.00 39.75 150 SER A CA 1
ATOM 1167 C C . SER A 1 150 ? 30.685 27.541 -15.390 1.00 39.75 150 SER A C 1
ATOM 1169 O O . SER A 1 150 ? 31.750 27.235 -15.912 1.00 39.75 150 SER A O 1
ATOM 1171 N N . THR A 1 151 ? 29.893 28.464 -15.926 1.00 43.38 151 THR A N 1
ATOM 1172 C CA . THR A 1 151 ? 30.342 29.451 -16.912 1.00 43.38 151 THR A CA 1
ATOM 1173 C C . THR A 1 151 ? 29.530 30.733 -16.749 1.00 43.38 151 THR A C 1
ATOM 1175 O O . THR A 1 151 ? 29.001 31.302 -17.694 1.00 43.38 151 THR A O 1
ATOM 1178 N N . ALA A 1 152 ? 29.474 31.232 -15.514 1.00 36.59 152 ALA A N 1
ATOM 1179 C CA . ALA A 1 152 ? 29.405 32.669 -15.276 1.00 36.59 152 ALA A CA 1
ATOM 1180 C C . ALA A 1 152 ? 30.836 33.206 -15.103 1.00 36.59 152 ALA A C 1
ATOM 1182 O O . ALA A 1 152 ? 31.195 33.769 -14.079 1.00 36.59 152 ALA A O 1
ATOM 1183 N N . CYS A 1 153 ? 31.675 33.002 -16.120 1.00 31.48 153 CYS A N 1
ATOM 1184 C CA . CYS A 1 153 ? 32.848 33.835 -16.351 1.00 31.48 153 CYS A CA 1
ATOM 1185 C C . CYS A 1 153 ? 32.547 34.651 -17.610 1.00 31.48 153 CYS A C 1
ATOM 1187 O O . CYS A 1 153 ? 33.044 34.374 -18.697 1.00 31.48 153 CYS A O 1
ATOM 1189 N N . ARG A 1 154 ? 31.650 35.638 -17.480 1.00 33.25 154 ARG A N 1
ATOM 1190 C CA . ARG A 1 154 ? 31.658 36.760 -18.418 1.00 33.25 154 ARG A CA 1
ATOM 1191 C C . ARG A 1 154 ? 32.793 37.665 -17.979 1.00 33.25 154 ARG A C 1
ATOM 1193 O O . ARG A 1 154 ? 32.644 38.447 -17.047 1.00 33.25 154 ARG A O 1
ATOM 1200 N N . LEU A 1 155 ? 33.920 37.528 -18.671 1.00 31.50 155 LEU A N 1
ATOM 1201 C CA . LEU A 1 155 ? 34.834 38.636 -18.910 1.00 31.50 155 LEU A CA 1
ATOM 1202 C C . LEU A 1 155 ? 33.988 39.827 -19.375 1.00 31.50 155 LEU A C 1
ATOM 1204 O O . LEU A 1 155 ? 33.481 39.830 -20.495 1.00 31.50 155 LEU A O 1
ATOM 1208 N N . PHE A 1 156 ? 33.779 40.800 -18.492 1.00 27.02 156 PHE A N 1
ATOM 1209 C CA . PHE A 1 156 ? 33.321 42.119 -18.901 1.00 27.02 156 PHE A CA 1
ATOM 1210 C C . PHE A 1 156 ? 34.565 42.922 -19.293 1.00 27.02 156 PHE A C 1
ATOM 1212 O O . PHE A 1 156 ? 35.459 43.088 -18.458 1.00 27.02 156 PHE A O 1
ATOM 1219 N N . PRO A 1 157 ? 34.672 43.385 -20.550 1.00 30.73 157 PRO A N 1
ATOM 1220 C CA . PRO A 1 157 ? 35.733 44.289 -20.934 1.00 30.73 157 PRO A CA 1
ATOM 1221 C C . PRO A 1 157 ? 35.532 45.643 -20.250 1.00 30.73 157 PRO A C 1
ATOM 1223 O O . PRO A 1 157 ? 34.415 46.103 -20.013 1.00 30.73 157 PRO A O 1
ATOM 1226 N N . SER A 1 158 ? 36.671 46.251 -19.936 1.00 39.66 158 SER A N 1
ATOM 1227 C CA . SER A 1 158 ? 36.832 47.629 -19.496 1.00 39.66 158 SER A CA 1
ATOM 1228 C C . SER A 1 158 ? 36.002 48.612 -20.330 1.00 39.66 158 SER A C 1
ATOM 1230 O O . SER A 1 158 ? 35.912 48.477 -21.550 1.00 39.66 158 SER A O 1
ATOM 1232 N N . ASN A 1 159 ? 35.547 49.663 -19.640 1.00 37.69 159 ASN A N 1
ATOM 1233 C CA . ASN A 1 159 ? 35.169 50.980 -20.155 1.00 37.69 159 ASN A CA 1
ATOM 1234 C C . ASN A 1 159 ? 33.665 51.234 -20.372 1.00 37.69 159 ASN A C 1
ATOM 1236 O O . ASN A 1 159 ? 33.104 50.978 -21.432 1.00 37.69 159 ASN A O 1
ATOM 1240 N N . SER A 1 160 ? 33.017 51.859 -19.387 1.00 33.94 160 SER A N 1
ATOM 1241 C CA . SER A 1 160 ? 32.428 53.200 -19.550 1.00 33.94 160 SER A CA 1
ATOM 1242 C C . SER A 1 160 ? 31.695 53.642 -18.279 1.00 33.94 160 SER A C 1
ATOM 1244 O O . SER A 1 160 ? 31.107 52.862 -17.537 1.00 33.94 160 SER A O 1
ATOM 1246 N N . LYS A 1 161 ? 31.824 54.940 -18.011 1.00 44.94 161 LYS A N 1
ATOM 1247 C CA . LYS A 1 161 ? 31.297 55.681 -16.866 1.00 44.94 161 LYS A CA 1
ATOM 1248 C C . LYS A 1 161 ? 29.778 55.529 -16.766 1.00 44.94 161 LYS A C 1
ATOM 1250 O O . LYS A 1 161 ? 29.073 55.907 -17.695 1.00 44.94 161 LYS A O 1
ATOM 1255 N N . THR A 1 162 ? 29.261 55.119 -15.612 1.00 30.56 162 THR A N 1
ATOM 1256 C CA . THR A 1 162 ? 27.927 55.541 -15.157 1.00 30.56 162 THR A CA 1
ATOM 1257 C C . THR A 1 162 ? 27.913 55.562 -13.633 1.00 30.56 162 THR A C 1
ATOM 1259 O O . THR A 1 162 ? 28.025 54.540 -12.965 1.00 30.56 162 THR A O 1
ATOM 1262 N N . THR A 1 163 ? 27.847 56.772 -13.093 1.00 39.62 163 THR A N 1
ATOM 1263 C CA . THR A 1 163 ? 27.645 57.093 -11.681 1.00 39.62 163 THR A CA 1
ATOM 1264 C C . THR A 1 163 ? 26.219 56.749 -11.252 1.00 39.62 163 THR A C 1
ATOM 1266 O O . THR A 1 163 ? 25.273 57.160 -11.921 1.00 39.62 163 THR A O 1
ATOM 1269 N N . LEU A 1 164 ? 26.062 56.083 -10.106 1.00 34.03 164 LEU A N 1
ATOM 1270 C CA . LEU A 1 164 ? 24.808 56.019 -9.345 1.00 34.03 164 LEU A CA 1
ATOM 1271 C C . LEU A 1 164 ? 25.067 56.473 -7.895 1.00 34.03 164 LEU A C 1
ATOM 1273 O O . LEU A 1 164 ? 26.178 56.275 -7.393 1.00 34.03 164 LEU A O 1
ATOM 1277 N N . PRO A 1 165 ? 24.089 57.138 -7.251 1.00 36.94 165 PRO A N 1
ATOM 1278 C CA . PRO A 1 165 ? 24.302 57.910 -6.034 1.00 36.94 165 PRO A CA 1
ATOM 1279 C C . PRO A 1 165 ? 24.356 57.057 -4.762 1.00 36.94 165 PRO A C 1
ATOM 1281 O O . PRO A 1 165 ? 23.826 55.952 -4.678 1.00 36.94 165 PRO A O 1
ATOM 1284 N N . ALA A 1 166 ? 25.014 57.638 -3.763 1.00 39.22 166 ALA A N 1
ATOM 1285 C CA . ALA A 1 166 ? 25.213 57.119 -2.423 1.00 39.22 166 ALA A CA 1
ATOM 1286 C C . ALA A 1 166 ? 23.917 57.062 -1.597 1.00 39.22 166 ALA A C 1
ATOM 1288 O O . ALA A 1 166 ? 23.187 58.044 -1.548 1.00 39.22 166 ALA A O 1
ATOM 1289 N N . SER A 1 167 ? 23.717 55.972 -0.848 1.00 36.66 167 SER A N 1
ATOM 1290 C CA . SER A 1 167 ? 23.499 56.011 0.611 1.00 36.66 167 SER A CA 1
ATOM 1291 C C . SER A 1 167 ? 23.316 54.593 1.157 1.00 36.66 167 SER A C 1
ATOM 1293 O O . SER A 1 167 ? 22.476 53.849 0.658 1.00 36.66 167 SER A O 1
ATOM 1295 N N . GLY A 1 168 ? 24.064 54.241 2.203 1.00 32.75 168 GLY A N 1
ATOM 1296 C CA . GLY A 1 168 ? 23.891 52.989 2.945 1.00 32.75 168 GLY A CA 1
ATOM 1297 C C . GLY A 1 168 ? 25.225 52.391 3.372 1.00 32.75 168 GLY A C 1
ATOM 1298 O O . GLY A 1 168 ? 25.666 51.388 2.823 1.00 32.75 168 GLY A O 1
ATOM 1299 N N . ALA A 1 169 ? 25.905 53.053 4.307 1.00 39.31 169 ALA A N 1
ATOM 1300 C CA . ALA A 1 169 ? 27.182 52.615 4.852 1.00 39.31 169 ALA A CA 1
ATOM 1301 C C . ALA A 1 169 ? 27.053 51.251 5.556 1.00 39.31 169 ALA A C 1
ATOM 1303 O O . ALA A 1 169 ? 26.241 51.092 6.464 1.00 39.31 169 ALA A O 1
ATOM 1304 N N . CYS A 1 170 ? 27.897 50.289 5.176 1.00 27.45 170 CYS A N 1
ATOM 1305 C CA . CYS A 1 170 ? 28.163 49.088 5.961 1.00 27.45 170 CYS A CA 1
ATOM 1306 C C . CYS A 1 170 ? 29.675 49.034 6.212 1.00 27.45 170 CYS A C 1
ATOM 1308 O O . CYS A 1 170 ? 30.475 48.875 5.288 1.00 27.45 170 CYS A O 1
ATOM 1310 N N . SER A 1 171 ? 30.068 49.290 7.455 1.00 38.44 171 SER A N 1
ATOM 1311 C CA . SER A 1 171 ? 31.460 49.428 7.874 1.00 38.44 171 SER A CA 1
ATOM 1312 C C . SER A 1 171 ? 32.169 48.070 7.841 1.00 38.44 171 SER A C 1
ATOM 1314 O O . SER A 1 171 ? 31.818 47.165 8.593 1.00 38.44 171 SER A O 1
ATOM 1316 N N . ARG A 1 172 ? 33.187 47.928 6.982 1.00 36.88 172 ARG A N 1
ATOM 1317 C CA . ARG A 1 172 ? 34.092 46.766 6.949 1.00 36.88 172 ARG A CA 1
ATOM 1318 C C . ARG A 1 172 ? 35.069 46.832 8.124 1.00 36.88 172 ARG A C 1
ATOM 1320 O O . ARG A 1 172 ? 35.935 47.701 8.149 1.00 36.88 172 ARG A O 1
ATOM 1327 N N . GLY A 1 173 ? 34.963 45.895 9.060 1.00 40.38 173 GLY A N 1
ATOM 1328 C CA . GLY A 1 173 ? 36.011 45.609 10.039 1.00 40.38 173 GLY A CA 1
ATOM 1329 C C . GLY A 1 173 ? 36.829 44.399 9.593 1.00 40.38 173 GLY A C 1
ATOM 1330 O O . GLY A 1 173 ? 36.285 43.307 9.473 1.00 40.38 173 GLY A O 1
ATOM 1331 N N . LEU A 1 174 ? 38.124 44.588 9.338 1.00 39.97 174 LEU A N 1
ATOM 1332 C CA . LEU A 1 174 ? 39.086 43.507 9.113 1.00 39.97 174 LEU A CA 1
ATOM 1333 C C . LEU A 1 174 ? 39.742 43.166 10.454 1.00 39.97 174 LEU A C 1
ATOM 1335 O O . LEU A 1 174 ? 40.472 43.992 10.999 1.00 39.97 174 LEU A O 1
ATOM 1339 N N . LEU A 1 175 ? 39.512 41.959 10.975 1.00 39.16 175 LEU A N 1
ATOM 1340 C CA . LEU A 1 175 ? 40.354 41.394 12.030 1.00 39.16 175 LEU A CA 1
ATOM 1341 C C . LEU A 1 175 ? 41.331 40.405 11.390 1.00 39.16 175 LEU A C 1
ATOM 1343 O O . LEU A 1 175 ? 40.916 39.428 10.771 1.00 39.16 175 LEU A O 1
ATOM 1347 N N . ASN A 1 176 ? 42.627 40.677 11.529 1.00 38.06 176 ASN A N 1
ATOM 1348 C CA . ASN A 1 176 ? 43.694 39.786 11.090 1.00 38.06 176 ASN A CA 1
ATOM 1349 C C . ASN A 1 176 ? 44.180 38.972 12.287 1.00 38.06 176 ASN A C 1
ATOM 1351 O O . ASN A 1 176 ? 44.709 39.532 13.247 1.00 38.06 176 ASN A O 1
ATOM 1355 N N . ILE A 1 177 ? 44.018 37.655 12.213 1.00 41.25 177 ILE A N 1
ATOM 1356 C CA . ILE A 1 177 ? 44.666 36.721 13.127 1.00 41.25 177 ILE A CA 1
ATOM 1357 C C . ILE A 1 177 ? 45.233 35.587 12.272 1.00 41.25 177 ILE A C 1
ATOM 1359 O O . ILE A 1 177 ? 44.486 34.827 11.663 1.00 41.25 177 ILE A O 1
ATOM 1363 N N . GLY A 1 178 ? 46.561 35.502 12.182 1.00 47.47 178 GLY A N 1
ATOM 1364 C CA . GLY A 1 178 ? 47.253 34.324 11.650 1.00 47.47 178 GLY A CA 1
ATOM 1365 C C . GLY A 1 178 ? 47.067 34.010 10.159 1.00 47.47 178 GLY A C 1
ATOM 1366 O O . GLY A 1 178 ? 47.172 32.846 9.789 1.00 47.47 178 GLY A O 1
ATOM 1367 N N . GLY A 1 179 ? 46.820 35.002 9.294 1.00 49.53 179 GLY A N 1
ATOM 1368 C CA . GLY A 1 179 ? 46.913 34.811 7.837 1.00 49.53 179 GLY A CA 1
ATOM 1369 C C . GLY A 1 179 ? 45.692 34.191 7.145 1.00 49.53 179 GLY A C 1
ATOM 1370 O O . GLY A 1 179 ? 45.805 33.767 5.998 1.00 49.53 179 GLY A O 1
ATOM 1371 N N . VAL A 1 180 ? 44.520 34.180 7.786 1.00 36.97 180 VAL A N 1
ATOM 1372 C CA . VAL A 1 180 ? 43.243 33.817 7.147 1.00 36.97 180 VAL A CA 1
ATOM 1373 C C . VAL A 1 180 ? 42.306 35.023 7.177 1.00 36.97 180 VAL A C 1
ATOM 1375 O O . VAL A 1 180 ? 42.002 35.557 8.240 1.00 36.97 180 VAL A O 1
ATOM 1378 N N . THR A 1 181 ? 41.842 35.471 6.009 1.00 35.56 181 THR A N 1
ATOM 1379 C CA . THR A 1 181 ? 40.781 36.483 5.905 1.00 35.56 181 THR A CA 1
ATOM 1380 C C . THR A 1 181 ? 39.427 35.778 5.980 1.00 35.56 181 THR A C 1
ATOM 1382 O O . THR A 1 181 ? 39.100 34.989 5.099 1.00 35.56 181 THR A O 1
ATOM 1385 N N . ILE A 1 182 ? 38.647 36.039 7.032 1.00 36.97 182 ILE A N 1
ATOM 1386 C CA . ILE A 1 182 ? 37.290 35.502 7.202 1.00 36.97 182 ILE A CA 1
ATOM 1387 C C . ILE A 1 182 ? 36.299 36.653 7.001 1.00 36.97 182 ILE A C 1
ATOM 1389 O O . ILE A 1 182 ? 36.332 37.631 7.747 1.00 36.97 182 ILE A O 1
ATOM 1393 N N . GLU A 1 183 ? 35.408 36.541 6.014 1.00 36.09 183 GLU A N 1
ATOM 1394 C CA . GLU A 1 183 ? 34.209 37.382 5.946 1.00 36.09 183 GLU A CA 1
ATOM 1395 C C . GLU A 1 183 ? 33.174 36.849 6.944 1.00 36.09 183 GLU A C 1
ATOM 1397 O O . GLU A 1 183 ? 32.638 35.752 6.789 1.00 36.09 183 GLU A O 1
ATOM 1402 N N . SER A 1 184 ? 32.895 37.629 7.988 1.00 35.00 184 SER A N 1
ATOM 1403 C CA . SER A 1 184 ? 31.773 37.376 8.889 1.00 35.00 184 SER A CA 1
ATOM 1404 C C . SER A 1 184 ? 30.521 38.047 8.325 1.00 35.00 184 SER A C 1
ATOM 1406 O O . SER A 1 184 ? 30.391 39.269 8.371 1.00 35.00 184 SER A O 1
ATOM 1408 N N . CYS A 1 185 ? 29.595 37.251 7.785 1.00 33.34 185 CYS A N 1
ATOM 1409 C CA . CYS A 1 185 ? 28.214 37.682 7.580 1.00 33.34 185 CYS A CA 1
ATOM 1410 C C . CYS A 1 185 ? 27.423 37.409 8.862 1.00 33.34 185 CYS A C 1
ATOM 1412 O O . CYS A 1 185 ? 27.013 36.283 9.142 1.00 33.34 185 CYS A O 1
ATOM 1414 N N . SER A 1 186 ? 27.190 38.459 9.644 1.00 40.16 186 SER A N 1
ATOM 1415 C CA . SER A 1 186 ? 26.194 38.456 10.709 1.00 40.16 186 SER A CA 1
ATOM 1416 C C . SER A 1 186 ? 24.789 38.463 10.095 1.00 40.16 186 SER A C 1
ATOM 1418 O O . SER A 1 186 ? 24.262 39.511 9.730 1.00 40.16 186 SER A O 1
ATOM 1420 N N . GLY A 1 187 ? 24.187 37.284 9.975 1.00 34.03 187 GLY A N 1
ATOM 1421 C CA . GLY A 1 187 ? 22.789 37.103 9.586 1.00 34.03 187 GLY A CA 1
ATOM 1422 C C . GLY A 1 187 ? 22.409 35.638 9.743 1.00 34.03 187 GLY A C 1
ATOM 1423 O O . GLY A 1 187 ? 22.741 34.815 8.898 1.00 34.03 187 GLY A O 1
ATOM 1424 N N . GLY A 1 188 ? 21.822 35.298 10.888 1.00 36.50 188 GLY A N 1
ATOM 1425 C CA . GLY A 1 188 ? 21.666 33.922 11.344 1.00 36.50 188 GLY A CA 1
ATOM 1426 C C . GLY A 1 188 ? 20.670 33.081 10.544 1.00 36.50 188 GLY A C 1
ATOM 1427 O O . GLY A 1 188 ? 19.624 33.566 10.135 1.00 36.50 188 GLY A O 1
ATOM 1428 N N . ALA A 1 189 ? 20.997 31.797 10.392 1.00 33.62 189 ALA A N 1
ATOM 1429 C CA . ALA A 1 189 ? 20.167 30.649 10.774 1.00 33.62 189 ALA A CA 1
ATOM 1430 C C . ALA A 1 189 ? 20.892 29.366 10.337 1.00 33.62 189 ALA A C 1
ATOM 1432 O O . ALA A 1 189 ? 20.949 29.019 9.160 1.00 33.62 189 ALA A O 1
ATOM 1433 N N . ALA A 1 190 ? 21.485 28.680 11.309 1.00 34.44 190 ALA A N 1
ATOM 1434 C CA . ALA A 1 190 ? 22.136 27.394 11.140 1.00 34.44 190 ALA A CA 1
ATOM 1435 C C . ALA A 1 190 ? 21.098 26.275 10.974 1.00 34.44 190 ALA A C 1
ATOM 1437 O O . ALA A 1 190 ? 20.261 26.100 11.852 1.00 34.44 190 ALA A O 1
ATOM 1438 N N . TRP A 1 191 ? 21.214 25.478 9.912 1.00 26.47 191 TRP A N 1
ATOM 1439 C CA . TRP A 1 191 ? 20.779 24.077 9.890 1.00 26.47 191 TRP A CA 1
ATOM 1440 C C . TRP A 1 191 ? 21.874 23.244 9.215 1.00 26.47 191 TRP A C 1
ATOM 1442 O O . TRP A 1 191 ? 21.929 23.099 7.997 1.00 26.47 191 TRP A O 1
ATOM 1452 N N . CYS A 1 192 ? 22.779 22.718 10.041 1.00 28.50 192 CYS A N 1
ATOM 1453 C CA . CYS A 1 192 ? 23.629 21.583 9.705 1.00 28.50 192 CYS A CA 1
ATOM 1454 C C . CYS A 1 192 ? 22.803 20.302 9.847 1.00 28.50 192 CYS A C 1
ATOM 1456 O O . CYS A 1 192 ? 22.386 20.013 10.964 1.00 28.50 192 CYS A O 1
ATOM 1458 N N . ILE A 1 193 ? 22.668 19.484 8.796 1.00 32.19 193 ILE A N 1
ATOM 1459 C CA . ILE A 1 193 ? 22.618 18.022 8.966 1.00 32.19 193 ILE A CA 1
ATOM 1460 C C . ILE A 1 193 ? 23.529 17.354 7.931 1.00 32.19 193 ILE A C 1
ATOM 1462 O O . ILE A 1 193 ? 23.412 17.528 6.721 1.00 32.19 193 ILE A O 1
ATOM 1466 N N . PHE A 1 194 ? 24.461 16.603 8.507 1.00 25.73 194 PHE A N 1
ATOM 1467 C CA . PHE A 1 194 ? 25.499 15.752 7.952 1.00 25.73 194 PHE A CA 1
ATOM 1468 C C . PHE A 1 194 ? 25.028 14.790 6.847 1.00 25.73 194 PHE A C 1
ATOM 1470 O O . PHE A 1 194 ? 24.110 13.994 7.031 1.00 25.73 194 PHE A O 1
ATOM 1477 N N . ARG A 1 195 ? 25.785 14.767 5.745 1.00 26.09 195 ARG A N 1
ATOM 1478 C CA . ARG A 1 195 ? 25.890 13.654 4.794 1.00 26.09 195 ARG A CA 1
ATOM 1479 C C . ARG A 1 195 ? 27.027 12.754 5.282 1.00 26.09 195 ARG A C 1
ATOM 1481 O O . ARG A 1 195 ? 28.189 13.117 5.129 1.00 26.09 195 ARG A O 1
ATOM 1488 N N . TRP A 1 196 ? 26.717 11.596 5.861 1.00 24.05 196 TRP A N 1
ATOM 1489 C CA . TRP A 1 196 ? 27.737 10.591 6.165 1.00 24.05 196 TRP A CA 1
ATOM 1490 C C . TRP A 1 196 ? 27.814 9.569 5.030 1.00 24.05 196 TRP A C 1
ATOM 1492 O O . TRP A 1 196 ? 26.871 8.826 4.764 1.00 24.05 196 TRP A O 1
ATOM 1502 N N . MET A 1 197 ? 28.944 9.601 4.324 1.00 26.50 197 MET A N 1
ATOM 1503 C CA . MET A 1 197 ? 29.444 8.507 3.500 1.00 26.50 197 MET A CA 1
ATOM 1504 C C . MET A 1 197 ? 29.982 7.412 4.422 1.00 26.50 197 MET A C 1
ATOM 1506 O O . MET A 1 197 ? 30.804 7.695 5.289 1.00 26.50 197 MET A O 1
ATOM 1510 N N . MET A 1 198 ? 29.613 6.159 4.170 1.00 27.28 198 MET A N 1
ATOM 1511 C CA . MET A 1 198 ? 30.405 5.012 4.602 1.00 27.28 198 MET A CA 1
ATOM 1512 C C . MET A 1 198 ? 30.556 4.034 3.437 1.00 27.28 198 MET A C 1
ATOM 1514 O O . MET A 1 198 ? 29.630 3.320 3.067 1.00 27.28 198 MET A O 1
ATOM 1518 N N . THR A 1 199 ? 31.764 4.014 2.882 1.00 35.47 199 THR A N 1
ATOM 1519 C CA . THR A 1 199 ? 32.335 2.909 2.106 1.00 35.47 199 THR A CA 1
ATOM 1520 C C . THR A 1 199 ? 33.751 2.685 2.616 1.00 35.47 199 THR A C 1
ATOM 1522 O O . THR A 1 199 ? 34.599 3.554 2.421 1.00 35.47 199 THR A O 1
ATOM 1525 N N . ARG A 1 200 ? 33.985 1.534 3.259 1.00 29.95 200 ARG A N 1
ATOM 1526 C CA . ARG A 1 200 ? 35.184 0.667 3.173 1.00 29.95 200 ARG A CA 1
ATOM 1527 C C . ARG A 1 200 ? 35.003 -0.502 4.150 1.00 29.95 200 ARG A C 1
ATOM 1529 O O . ARG A 1 200 ? 34.716 -0.279 5.317 1.00 29.95 200 ARG A O 1
ATOM 1536 N N . SER A 1 201 ? 34.905 -1.724 3.630 1.00 31.41 201 SER A N 1
ATOM 1537 C CA . SER A 1 201 ? 36.006 -2.702 3.541 1.00 31.41 201 SER A CA 1
ATOM 1538 C C . SER A 1 201 ? 36.585 -3.090 4.898 1.00 31.41 201 SER A C 1
ATOM 1540 O O . SER A 1 201 ? 37.453 -2.395 5.420 1.00 31.41 201 SER A O 1
ATOM 1542 N N . ILE A 1 202 ? 36.144 -4.255 5.372 1.00 40.66 202 ILE A N 1
ATOM 1543 C CA . ILE A 1 202 ? 37.019 -5.362 5.771 1.00 40.66 202 ILE A CA 1
ATOM 1544 C C . ILE A 1 202 ? 36.628 -6.542 4.882 1.00 40.66 202 ILE A C 1
ATOM 1546 O O . ILE A 1 202 ? 35.406 -6.683 4.645 1.00 40.66 202 ILE A O 1
#

Sequence (202 aa):
MSSKADRKRISEAEFEDGVVAALAGSPFYRQRPAEAFDATLGLDIAETAAFIQTTQPKEWAKLSKQFPAGEQAALAAQLATLLQKRGTLEVLRNGVSFNGINLQLAYFRPSAGGNPEHQARYEANRFAVMSQVHSSTKAPTSRWMWWYSSTACRLFPSNSKTTLPASGACSRGLLNIGGVTIESCSGGAAWCIFRWMMTRSI

Organism: NCBI:txid42354

Foldseek 3Di:
DPPPPDPDDDDPVNVLVVVLVVQCPDPAAPEDELVCQDLVLRDNLVQQLVLCCVLPVVLLVVLCVVDPPCSSVVVSVQSSVCCVVVNDVCCQPLNDDDPNRGDHRAQDDDDPPDDVSSVVSNVSHYHYDYGDHDNDPPDPDDDDDDDDDPPPPPPDDDDDDDDDDDDDDDDDDFDDDDPDTDDDDPDDDDDDDDDDDDDDDD

Radius of gyration: 28.44 Å; chains: 1; bounding box: 65×86×47 Å

Secondary structure (DSSP, 8-state):
-----------HHHHHHHHHHHHHTSSSEEE--GGGSBTTTTB-HHHHHHHHHHH-HHHHHHHHHHSTT-HHHHHHHHHHHHHHHH-HHHHHHH-EEETTEEE-S--PPPPTT--HHHHHHHHT--EEE-PPPP--SS-S--S---S----------S------------------BTTB----------------------

pLDDT: mean 71.19, std 26.26, range [24.05, 95.0]